Protein AF-A0A9X3TE17-F1 (afdb_monomer)

Solvent-accessible surface area (backbone atoms only — not comparable to full-atom values): 9745 Å² total; per-residue (Å²): 130,84,77,70,71,80,69,58,29,38,66,58,52,53,49,54,51,49,52,54,50,54,54,50,45,54,53,45,56,55,38,42,60,46,44,68,50,93,47,93,73,39,53,68,54,33,49,54,57,47,47,56,47,49,56,48,45,62,56,50,49,54,53,51,55,42,41,39,64,74,48,49,48,56,62,49,42,76,74,46,61,94,65,44,61,72,56,56,54,48,55,54,46,53,54,49,50,57,50,33,52,51,53,28,55,50,40,46,50,51,36,71,73,38,62,88,82,40,64,60,59,59,39,31,53,41,45,51,51,39,47,52,52,52,52,54,50,52,51,45,38,68,71,50,46,48,59,50,45,56,73,72,43,50,70,74,53,29,31,54,47,20,54,52,46,54,51,52,52,40,63,75,70,68,64,91,131

Radius of gyration: 18.73 Å; Cα contacts (8 Å, |Δi|>4): 134; chains: 1; bounding box: 47×36×57 Å

Structure (mmCIF, N/CA/C/O backbone):
data_AF-A0A9X3TE17-F1
#
_entry.id   AF-A0A9X3TE17-F1
#
loop_
_atom_site.group_PDB
_atom_site.id
_atom_site.type_symbol
_atom_site.label_atom_id
_atom_site.label_alt_id
_atom_site.label_comp_id
_atom_site.label_asym_id
_atom_site.label_entity_id
_atom_site.label_seq_id
_atom_site.pdbx_PDB_ins_code
_atom_site.Cartn_x
_atom_site.Cartn_y
_atom_site.Cartn_z
_atom_site.occupancy
_atom_site.B_iso_or_equiv
_atom_site.auth_seq_id
_atom_site.auth_comp_id
_atom_site.auth_asym_id
_atom_site.auth_atom_id
_atom_site.pdbx_PDB_model_num
ATOM 1 N N . MET A 1 1 ? 1.463 -26.428 29.322 1.00 37.41 1 MET A N 1
ATOM 2 C CA . MET A 1 1 ? 0.594 -25.279 29.010 1.00 37.41 1 MET A CA 1
ATOM 3 C C . MET A 1 1 ? 1.425 -24.393 28.114 1.00 37.41 1 MET A C 1
ATOM 5 O O . MET A 1 1 ? 2.362 -23.791 28.613 1.00 37.41 1 MET A O 1
ATOM 9 N N . GLU A 1 2 ? 1.204 -24.444 26.803 1.00 38.22 2 GLU A N 1
ATOM 10 C CA . GLU A 1 2 ? 1.784 -23.446 25.901 1.00 38.22 2 GLU A CA 1
ATOM 11 C C . GLU A 1 2 ? 1.117 -22.113 26.232 1.00 38.22 2 GLU A C 1
ATOM 13 O O . GLU A 1 2 ? -0.101 -21.975 26.099 1.00 38.22 2 GLU A O 1
ATOM 18 N N . GLU A 1 3 ? 1.895 -21.160 26.737 1.00 39.75 3 GLU A N 1
ATOM 19 C CA . GLU A 1 3 ? 1.504 -19.758 26.691 1.00 39.75 3 GLU A CA 1
ATOM 20 C C . GLU A 1 3 ? 1.302 -19.422 25.215 1.00 39.75 3 GLU A C 1
ATOM 22 O O . GLU A 1 3 ? 2.261 -19.346 24.447 1.00 39.75 3 GLU A O 1
ATOM 27 N N . LYS A 1 4 ? 0.039 -19.271 24.794 1.00 40.75 4 LYS A N 1
ATOM 28 C CA . LYS A 1 4 ? -0.258 -18.539 23.565 1.00 40.75 4 LYS A CA 1
ATOM 29 C C . LYS A 1 4 ? 0.481 -17.215 23.698 1.00 40.75 4 LYS A C 1
ATOM 31 O O . LYS A 1 4 ? 0.216 -16.488 24.657 1.00 40.75 4 LYS A O 1
ATOM 36 N N . SER A 1 5 ? 1.395 -16.941 22.766 1.00 47.28 5 SER A N 1
ATOM 37 C CA . SER A 1 5 ? 1.961 -15.604 22.591 1.00 47.28 5 SER A CA 1
ATOM 38 C C . SER A 1 5 ? 0.822 -14.599 22.764 1.00 47.28 5 SER A C 1
ATOM 40 O O . SER A 1 5 ? -0.246 -14.840 22.179 1.00 47.28 5 SER A O 1
ATOM 42 N N . PRO A 1 6 ? 0.975 -13.546 23.590 1.00 54.47 6 PRO A N 1
ATOM 43 C CA . PRO A 1 6 ? -0.041 -12.505 23.654 1.00 54.47 6 PRO A CA 1
ATOM 44 C C . PRO A 1 6 ? -0.323 -12.091 22.209 1.00 54.47 6 PRO A C 1
ATOM 46 O O . PRO A 1 6 ? 0.613 -11.905 21.430 1.00 54.47 6 PRO A O 1
ATOM 49 N N . GLY A 1 7 ? -1.595 -12.142 21.804 1.00 63.09 7 GLY A N 1
ATOM 50 C CA . GLY A 1 7 ? -1.969 -11.816 20.431 1.00 63.09 7 GLY A CA 1
ATOM 51 C C . GLY A 1 7 ? -1.437 -10.428 20.084 1.00 63.09 7 GLY A C 1
ATOM 52 O O . GLY A 1 7 ? -1.439 -9.555 20.945 1.00 63.09 7 GLY A O 1
ATOM 53 N N . VAL A 1 8 ? -0.957 -10.252 18.858 1.00 81.44 8 VAL A N 1
ATOM 54 C CA . VAL A 1 8 ? -0.619 -8.927 18.328 1.00 81.44 8 VAL A CA 1
ATOM 55 C C . VAL A 1 8 ? -1.929 -8.212 18.042 1.00 81.44 8 VAL A C 1
ATOM 57 O O . VAL A 1 8 ? -2.863 -8.823 17.506 1.00 81.44 8 VAL A O 1
ATOM 60 N N . ASP A 1 9 ? -2.040 -6.963 18.482 1.00 93.06 9 ASP A N 1
ATOM 61 C CA . ASP A 1 9 ? -3.253 -6.190 18.246 1.00 93.06 9 ASP A CA 1
ATOM 62 C C . ASP A 1 9 ? -3.316 -5.670 16.801 1.00 93.06 9 ASP A C 1
ATOM 64 O O . ASP A 1 9 ? -2.327 -5.668 16.072 1.00 93.06 9 ASP A O 1
ATOM 68 N N . ALA A 1 10 ? -4.510 -5.275 16.360 1.00 95.75 10 ALA A N 1
ATOM 69 C CA . ALA A 1 10 ? -4.742 -4.846 14.983 1.00 95.75 10 ALA A CA 1
ATOM 70 C C . ALA A 1 10 ? -3.844 -3.685 14.524 1.00 95.75 10 ALA A C 1
ATOM 72 O O . ALA A 1 10 ? -3.464 -3.638 13.359 1.00 95.75 10 ALA A O 1
ATOM 73 N N . LEU A 1 11 ? -3.527 -2.740 15.415 1.00 96.56 11 LEU A N 1
ATOM 74 C CA . LEU A 1 11 ? -2.714 -1.580 15.051 1.00 96.56 11 LEU A CA 1
ATOM 75 C C . LEU A 1 11 ? -1.244 -1.962 14.940 1.00 96.56 11 LEU A C 1
ATOM 77 O O . LEU A 1 11 ? -0.565 -1.482 14.038 1.00 96.56 11 LEU A O 1
ATOM 81 N N . GLU A 1 12 ? -0.762 -2.831 15.827 1.00 96.06 12 GLU A N 1
ATOM 82 C CA . GLU A 1 12 ? 0.593 -3.378 15.749 1.00 96.06 12 GLU A CA 1
ATOM 83 C C . GLU A 1 12 ? 0.793 -4.170 14.444 1.00 96.06 12 GLU A C 1
ATOM 85 O O . GLU A 1 12 ? 1.743 -3.890 13.719 1.00 96.06 12 GLU A O 1
ATOM 90 N N . GLU A 1 13 ? -0.148 -5.051 14.081 1.00 95.06 13 GLU A N 1
ATOM 91 C CA . GLU A 1 13 ? -0.125 -5.806 12.815 1.00 95.06 13 GLU A CA 1
ATOM 92 C C . GLU A 1 13 ? -0.038 -4.879 11.588 1.00 95.06 13 GLU A C 1
ATOM 94 O O . GLU A 1 13 ? 0.876 -5.005 10.773 1.00 95.06 13 GLU A O 1
ATOM 99 N N . LEU A 1 14 ? -0.964 -3.923 11.457 1.00 97.56 14 LEU A N 1
ATOM 100 C CA . LEU A 1 14 ? -0.992 -3.019 10.301 1.00 97.56 14 LEU A CA 1
ATOM 101 C C . LEU A 1 14 ? 0.241 -2.104 10.262 1.00 97.56 14 LEU A C 1
ATOM 103 O O . LEU A 1 14 ? 0.768 -1.814 9.190 1.00 97.56 14 LEU A O 1
ATOM 107 N N . THR A 1 15 ? 0.755 -1.697 11.426 1.00 97.69 15 THR A N 1
ATOM 108 C CA . THR A 1 15 ? 1.994 -0.911 11.509 1.00 97.69 15 THR A CA 1
ATOM 109 C C . THR A 1 15 ? 3.197 -1.719 11.017 1.00 97.69 15 THR A C 1
ATOM 111 O O . THR A 1 15 ? 4.046 -1.179 10.306 1.00 97.69 15 THR A O 1
ATOM 114 N N . GLU A 1 16 ? 3.301 -3.005 11.362 1.00 96.38 16 GLU A N 1
ATOM 115 C CA . GLU A 1 16 ? 4.368 -3.879 10.855 1.00 96.38 16 GLU A CA 1
ATOM 116 C C . GLU A 1 16 ? 4.314 -4.001 9.323 1.00 96.38 16 GLU A C 1
ATOM 118 O O . GLU A 1 16 ? 5.347 -3.875 8.653 1.00 96.38 16 GLU A O 1
ATOM 123 N N . GLU A 1 17 ? 3.115 -4.145 8.757 1.00 96.69 17 GLU A N 1
ATOM 124 C CA . GLU A 1 17 ? 2.892 -4.162 7.307 1.00 96.69 17 GLU A CA 1
ATOM 125 C C . GLU A 1 17 ? 3.284 -2.831 6.650 1.00 96.69 17 GLU A C 1
ATOM 127 O O . GLU A 1 17 ? 4.013 -2.821 5.651 1.00 96.69 17 GLU A O 1
ATOM 132 N N . HIS A 1 18 ? 2.911 -1.695 7.252 1.00 98.19 18 HIS A N 1
ATOM 133 C CA . HIS A 1 18 ? 3.345 -0.368 6.809 1.00 98.19 18 HIS A CA 1
ATOM 134 C C . HIS A 1 18 ? 4.867 -0.250 6.765 1.00 98.19 18 HIS A C 1
ATOM 136 O O . HIS A 1 18 ? 5.423 0.228 5.772 1.00 98.19 18 HIS A O 1
ATOM 142 N N . GLN A 1 19 ? 5.573 -0.714 7.800 1.00 97.88 19 GLN A N 1
ATOM 143 C CA . GLN A 1 19 ? 7.036 -0.671 7.814 1.00 97.88 19 GLN A CA 1
ATOM 144 C C . GLN A 1 19 ? 7.648 -1.545 6.710 1.00 97.88 19 GLN A C 1
ATOM 146 O O . GLN A 1 19 ? 8.624 -1.135 6.068 1.00 97.88 19 GLN A O 1
ATOM 151 N N . ALA A 1 20 ? 7.067 -2.717 6.440 1.00 96.56 20 ALA A N 1
ATOM 152 C CA . ALA A 1 20 ? 7.500 -3.577 5.343 1.00 96.56 20 ALA A CA 1
ATOM 153 C C . ALA A 1 20 ? 7.318 -2.886 3.979 1.00 96.56 20 ALA A C 1
ATOM 155 O O . ALA A 1 20 ? 8.266 -2.834 3.186 1.00 96.56 20 ALA A O 1
ATOM 156 N N . VAL A 1 21 ? 6.153 -2.276 3.735 1.00 97.31 21 VAL A N 1
ATOM 157 C CA . VAL A 1 21 ? 5.872 -1.508 2.512 1.00 97.31 21 VAL A CA 1
ATOM 158 C C . VAL A 1 21 ? 6.829 -0.322 2.381 1.00 97.31 21 VAL A C 1
ATOM 160 O O . VAL A 1 21 ? 7.509 -0.197 1.363 1.00 97.31 21 VAL A O 1
ATOM 163 N N . LEU A 1 22 ? 6.969 0.517 3.411 1.00 97.94 22 LEU A N 1
ATOM 164 C CA . LEU A 1 22 ? 7.852 1.692 3.396 1.00 97.94 22 LEU A CA 1
ATOM 165 C C . LEU A 1 22 ? 9.312 1.327 3.092 1.00 97.94 22 LEU A C 1
ATOM 167 O O . LEU A 1 22 ? 9.990 2.053 2.355 1.00 97.94 22 LEU A O 1
ATOM 171 N N . SER A 1 23 ? 9.789 0.196 3.617 1.00 96.75 23 SER A N 1
ATOM 172 C CA . SER A 1 23 ? 11.119 -0.338 3.314 1.00 96.75 23 SER A CA 1
ATOM 173 C C . SER A 1 23 ? 11.275 -0.656 1.822 1.00 96.75 23 SER A C 1
ATOM 175 O O . SER A 1 23 ? 12.242 -0.219 1.191 1.00 96.75 23 SER A O 1
ATOM 177 N N . ARG A 1 24 ? 10.286 -1.325 1.214 1.00 96.19 24 ARG A N 1
ATOM 178 C CA . ARG A 1 24 ? 10.278 -1.623 -0.229 1.00 96.19 24 ARG A CA 1
ATOM 179 C C . ARG A 1 24 ? 10.175 -0.371 -1.090 1.00 96.19 24 ARG A C 1
ATOM 181 O O . ARG A 1 24 ? 10.852 -0.294 -2.112 1.00 96.19 24 ARG A O 1
ATOM 188 N N . LEU A 1 25 ? 9.411 0.634 -0.661 1.00 97.12 25 LEU A N 1
ATOM 189 C CA . LEU A 1 25 ? 9.318 1.913 -1.372 1.00 97.12 25 LEU A CA 1
ATOM 190 C C . LEU A 1 25 ? 10.645 2.672 -1.389 1.00 97.12 25 LEU A C 1
ATOM 192 O O . LEU A 1 25 ? 10.947 3.345 -2.373 1.00 97.12 25 LEU A O 1
ATOM 196 N N . ASN A 1 26 ? 11.465 2.553 -0.339 1.00 94.88 26 ASN A N 1
ATOM 197 C CA . ASN A 1 26 ? 12.815 3.115 -0.359 1.00 94.88 26 ASN A CA 1
ATOM 198 C C . ASN A 1 26 ? 13.657 2.456 -1.456 1.00 94.88 26 ASN A C 1
ATOM 200 O O . ASN A 1 26 ? 14.263 3.164 -2.258 1.00 94.88 26 ASN A O 1
ATOM 204 N N . THR A 1 27 ? 13.672 1.120 -1.522 1.00 93.31 27 THR A N 1
ATOM 205 C CA . THR A 1 27 ? 14.378 0.382 -2.582 1.00 93.31 27 THR A CA 1
ATOM 206 C C . THR A 1 27 ? 13.870 0.789 -3.962 1.00 93.31 27 THR A C 1
ATOM 208 O O . THR A 1 27 ? 14.666 1.172 -4.815 1.00 93.31 27 THR A O 1
ATOM 211 N N . LEU A 1 28 ? 12.550 0.793 -4.149 1.00 96.69 28 LEU A N 1
ATOM 212 C CA . LEU A 1 28 ? 11.913 1.125 -5.416 1.00 96.69 28 LEU A CA 1
ATOM 213 C C . LEU A 1 28 ? 12.313 2.511 -5.919 1.00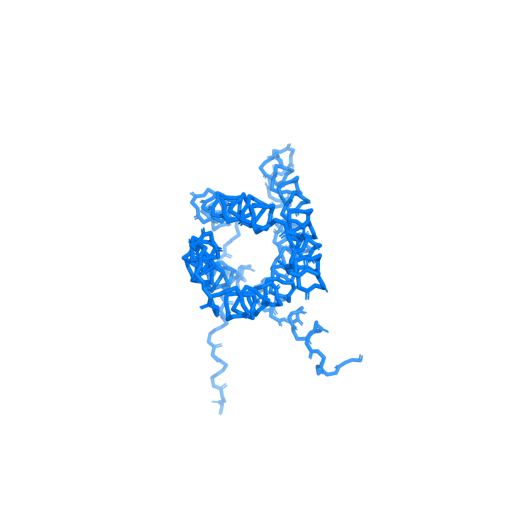 96.69 28 LEU A C 1
ATOM 215 O O . LEU A 1 28 ? 12.735 2.647 -7.062 1.00 96.69 28 LEU A O 1
ATOM 219 N N . GLN A 1 29 ? 12.244 3.533 -5.068 1.00 95.56 29 GLN A N 1
ATOM 220 C CA . GLN A 1 29 ? 12.554 4.905 -5.466 1.00 95.56 29 GLN A CA 1
ATOM 221 C C . GLN A 1 29 ? 14.010 5.052 -5.942 1.00 95.56 29 GLN A C 1
ATOM 223 O O . GLN A 1 29 ? 14.275 5.737 -6.932 1.00 95.56 29 GLN A O 1
ATOM 228 N N . TRP A 1 30 ? 14.957 4.362 -5.297 1.00 93.50 30 TRP A N 1
ATOM 229 C CA . TRP A 1 30 ? 16.351 4.322 -5.753 1.00 93.50 30 TRP A CA 1
ATOM 230 C C . TRP A 1 30 ? 16.517 3.573 -7.075 1.00 93.50 30 TRP A C 1
ATOM 232 O O . TRP A 1 30 ? 17.273 4.023 -7.941 1.00 93.50 30 TRP A O 1
ATOM 242 N N . THR A 1 31 ? 15.817 2.455 -7.252 1.00 94.31 31 THR A N 1
ATOM 243 C CA . THR A 1 31 ? 15.877 1.661 -8.483 1.00 94.31 31 THR A CA 1
ATOM 244 C C . THR A 1 31 ? 15.240 2.395 -9.665 1.00 94.31 31 THR A C 1
ATOM 246 O O . THR A 1 31 ? 15.816 2.392 -10.750 1.00 94.31 31 THR A O 1
ATOM 249 N N . LEU A 1 32 ? 14.142 3.128 -9.460 1.00 94.62 32 LEU A N 1
ATOM 250 C CA . LEU A 1 32 ? 13.539 3.996 -10.479 1.00 94.62 32 LEU A CA 1
ATOM 251 C C . LEU A 1 32 ? 14.511 5.103 -10.922 1.00 94.62 32 LEU A C 1
ATOM 253 O O . LEU A 1 32 ? 14.688 5.341 -12.113 1.00 94.62 32 LEU A O 1
ATOM 257 N N . LEU A 1 33 ? 15.228 5.733 -9.987 1.00 92.50 33 LEU A N 1
ATOM 258 C CA . LEU A 1 33 ? 16.265 6.717 -10.329 1.00 92.50 33 LEU A CA 1
ATOM 259 C C . LEU A 1 33 ? 17.458 6.094 -11.072 1.00 92.50 33 LEU A C 1
ATOM 261 O O . LEU A 1 33 ? 18.086 6.763 -11.895 1.00 92.50 33 LEU A O 1
ATOM 265 N N . ARG A 1 34 ? 17.807 4.834 -10.776 1.00 90.81 34 ARG A N 1
ATOM 266 C CA . ARG A 1 34 ? 18.827 4.084 -11.530 1.00 90.81 34 ARG A CA 1
ATOM 267 C C . ARG A 1 34 ? 18.352 3.778 -12.943 1.00 90.81 34 ARG A C 1
ATOM 269 O O . ARG A 1 34 ? 19.143 3.946 -13.860 1.00 90.81 34 ARG A O 1
ATOM 276 N N . LEU A 1 35 ? 17.090 3.390 -13.112 1.00 88.62 35 LEU A N 1
ATOM 277 C CA . LEU A 1 35 ? 16.494 3.071 -14.408 1.00 88.62 35 LEU A CA 1
ATOM 278 C C . LEU A 1 35 ? 16.620 4.236 -15.410 1.00 88.62 35 LEU A C 1
ATOM 280 O O . LEU A 1 35 ? 16.834 4.000 -16.593 1.00 88.62 35 LEU A O 1
ATOM 284 N N . LEU A 1 36 ? 16.573 5.485 -14.932 1.00 86.69 36 LEU A N 1
ATOM 285 C CA . LEU A 1 36 ? 16.764 6.683 -15.761 1.00 86.69 36 LEU A CA 1
ATOM 286 C C . LEU A 1 36 ? 18.223 6.971 -16.161 1.00 86.69 36 LEU A C 1
ATOM 288 O O . LEU A 1 36 ? 18.475 7.840 -16.997 1.00 86.69 36 LEU A O 1
ATOM 292 N N . LYS A 1 37 ? 19.208 6.302 -15.555 1.00 78.81 37 LYS A N 1
ATOM 293 C CA . LYS A 1 37 ? 20.617 6.473 -15.920 1.00 78.81 37 LYS A CA 1
ATOM 294 C C . LYS A 1 37 ? 20.891 5.595 -17.133 1.00 78.81 37 LYS A C 1
ATOM 296 O O . LYS A 1 37 ? 21.153 4.410 -16.971 1.00 78.81 37 LYS A O 1
ATOM 301 N N . ASP A 1 38 ? 20.824 6.200 -18.317 1.00 66.38 38 ASP A N 1
ATOM 302 C CA . ASP A 1 38 ? 21.093 5.617 -19.641 1.00 66.38 38 ASP A CA 1
ATOM 303 C C . ASP A 1 38 ? 22.491 4.960 -19.725 1.00 66.38 38 ASP A C 1
ATOM 305 O O . ASP A 1 38 ? 23.470 5.539 -20.197 1.00 66.38 38 ASP A O 1
ATOM 309 N N . GLN A 1 39 ? 22.617 3.765 -19.143 1.00 66.62 39 GLN A N 1
ATOM 310 C CA . GLN A 1 39 ? 23.849 2.991 -19.032 1.00 66.62 39 GLN A CA 1
ATOM 311 C C . GLN A 1 39 ? 23.587 1.528 -19.426 1.00 66.62 39 GLN A C 1
ATOM 313 O O . GLN A 1 39 ? 22.650 0.907 -18.909 1.00 66.62 39 GLN A O 1
ATOM 318 N N . PRO A 1 40 ? 24.434 0.931 -20.286 1.00 63.97 40 PRO A N 1
ATOM 319 C CA . PRO A 1 40 ? 24.290 -0.463 -20.695 1.00 63.97 40 PRO A CA 1
ATOM 320 C C . PRO A 1 40 ? 24.279 -1.419 -19.494 1.00 63.97 40 PRO A C 1
ATOM 322 O O . PRO A 1 40 ? 25.160 -1.359 -18.639 1.00 63.97 40 PRO A O 1
ATOM 325 N N . GLY A 1 41 ? 23.293 -2.318 -19.437 1.00 66.81 41 GLY A N 1
ATOM 326 C CA . GLY A 1 41 ? 23.161 -3.327 -18.376 1.00 66.81 41 GLY A CA 1
ATOM 327 C C . GLY A 1 41 ? 22.403 -2.876 -17.121 1.00 66.81 41 GLY A C 1
ATOM 328 O O . GLY A 1 41 ? 22.002 -3.735 -16.340 1.00 66.81 41 GLY A O 1
ATOM 329 N N . VAL A 1 42 ? 22.123 -1.576 -16.954 1.00 75.50 42 VAL A N 1
ATOM 330 C CA . VAL A 1 42 ? 21.332 -1.062 -15.818 1.00 75.50 42 VAL A CA 1
ATOM 331 C C . VAL A 1 42 ? 19.851 -1.416 -15.952 1.00 75.50 42 VAL A C 1
ATOM 333 O O . VAL A 1 42 ? 19.219 -1.790 -14.967 1.00 75.50 42 VAL A O 1
ATOM 336 N N . VAL A 1 43 ? 19.304 -1.350 -17.169 1.00 77.19 43 VAL A N 1
ATOM 337 C CA . VAL A 1 43 ? 17.872 -1.572 -17.420 1.00 77.19 43 VAL A CA 1
ATOM 338 C C . VAL A 1 43 ? 17.420 -2.995 -17.044 1.00 77.19 43 VAL A C 1
ATOM 340 O O . VAL A 1 43 ? 16.469 -3.104 -16.274 1.00 77.19 43 VAL A O 1
ATOM 343 N N . PRO A 1 44 ? 18.081 -4.094 -17.470 1.00 83.38 44 PRO A N 1
ATOM 344 C CA . PRO A 1 44 ? 17.628 -5.443 -17.115 1.00 83.38 44 PRO A CA 1
ATOM 345 C C . PRO A 1 44 ? 17.670 -5.745 -15.610 1.00 83.38 44 PRO A C 1
ATOM 347 O O . PRO A 1 44 ? 16.768 -6.399 -15.089 1.00 83.38 44 PRO A O 1
ATOM 350 N N . GLU A 1 45 ? 18.698 -5.270 -14.901 1.00 87.31 45 GLU A N 1
ATOM 351 C CA . GLU A 1 45 ? 18.819 -5.456 -13.449 1.00 87.31 45 GLU A CA 1
ATOM 352 C C . GLU A 1 45 ? 17.756 -4.642 -12.699 1.00 87.31 45 GLU A C 1
ATOM 354 O O . GLU A 1 45 ? 17.024 -5.195 -11.877 1.00 87.31 45 GLU A O 1
ATOM 359 N N . ALA A 1 46 ? 17.607 -3.357 -13.043 1.00 90.19 46 ALA A N 1
ATOM 360 C CA . ALA A 1 46 ? 16.599 -2.484 -12.449 1.00 90.19 46 ALA A CA 1
ATOM 361 C C . ALA A 1 46 ? 15.176 -3.011 -12.686 1.00 90.19 46 ALA A C 1
ATOM 363 O O . ALA A 1 46 ? 14.360 -3.001 -11.769 1.00 90.19 46 ALA A O 1
ATOM 364 N N . LEU A 1 47 ? 14.886 -3.533 -13.881 1.00 89.69 47 LEU A N 1
ATOM 365 C CA . LEU A 1 47 ? 13.599 -4.154 -14.191 1.00 89.69 47 LEU A CA 1
ATOM 366 C C . LEU A 1 47 ? 13.290 -5.345 -13.279 1.00 89.69 47 LEU A C 1
ATOM 368 O O . LEU A 1 47 ? 12.163 -5.465 -12.808 1.00 89.69 47 LEU A O 1
ATOM 372 N N . ASN A 1 48 ? 14.263 -6.218 -13.013 1.00 91.44 48 ASN A N 1
ATOM 373 C CA . ASN A 1 48 ? 14.056 -7.369 -12.131 1.00 91.44 48 ASN A CA 1
ATOM 374 C C . ASN A 1 48 ? 13.825 -6.944 -10.676 1.00 91.44 48 ASN A C 1
ATOM 376 O O . ASN A 1 48 ? 12.936 -7.477 -10.015 1.00 91.44 48 ASN A O 1
ATOM 380 N N . GLU A 1 49 ? 14.586 -5.964 -10.187 1.00 94.50 49 GLU A N 1
ATOM 381 C CA . GLU A 1 49 ? 14.380 -5.392 -8.852 1.00 94.50 49 GLU A CA 1
ATOM 382 C C . GLU A 1 49 ? 12.990 -4.747 -8.716 1.00 94.50 49 GLU A C 1
ATOM 384 O O . GLU A 1 49 ? 12.301 -4.972 -7.721 1.00 94.50 49 GLU A O 1
ATOM 389 N N . ILE A 1 50 ? 12.554 -3.980 -9.724 1.00 95.94 50 ILE A N 1
ATOM 390 C CA . ILE A 1 50 ? 11.230 -3.346 -9.732 1.00 95.94 50 ILE A CA 1
ATOM 391 C C . ILE A 1 50 ? 10.125 -4.407 -9.761 1.00 95.94 50 ILE A C 1
ATOM 393 O O . ILE A 1 50 ? 9.176 -4.300 -8.986 1.00 95.94 50 ILE A O 1
ATOM 397 N N . LYS A 1 51 ? 10.256 -5.452 -10.591 1.00 95.31 51 LYS A N 1
ATOM 398 C CA . LYS A 1 51 ? 9.294 -6.568 -10.646 1.00 95.31 51 LYS A CA 1
ATOM 399 C C . LYS A 1 51 ? 9.117 -7.230 -9.285 1.00 95.31 51 LYS A C 1
ATOM 401 O O . LYS A 1 51 ? 7.986 -7.404 -8.855 1.00 95.31 51 LYS A O 1
ATOM 406 N N . ALA A 1 52 ? 10.210 -7.496 -8.570 1.00 95.81 52 ALA A N 1
ATOM 407 C CA . ALA A 1 52 ? 10.139 -8.085 -7.234 1.00 95.81 52 ALA A CA 1
ATOM 408 C C . ALA A 1 52 ? 9.393 -7.188 -6.227 1.00 95.81 52 ALA A C 1
ATOM 410 O O . ALA A 1 52 ? 8.693 -7.687 -5.347 1.00 95.81 52 ALA A O 1
ATOM 411 N N . VAL A 1 53 ? 9.518 -5.859 -6.344 1.00 96.12 53 VAL A N 1
ATOM 412 C CA . VAL A 1 53 ? 8.732 -4.929 -5.518 1.00 96.12 53 VAL A CA 1
ATOM 413 C C . VAL A 1 53 ? 7.260 -4.925 -5.928 1.00 96.12 53 VAL A C 1
ATOM 415 O O . VAL A 1 53 ? 6.403 -4.913 -5.051 1.00 96.12 53 VAL A O 1
ATOM 418 N N . VAL A 1 54 ? 6.951 -4.945 -7.227 1.00 95.75 54 VAL A N 1
ATOM 419 C CA . VAL A 1 54 ? 5.562 -4.999 -7.711 1.00 95.75 54 VAL A CA 1
ATOM 420 C C . VAL A 1 54 ? 4.877 -6.287 -7.264 1.00 95.75 54 VAL A C 1
ATOM 422 O O . VAL A 1 54 ? 3.787 -6.204 -6.717 1.00 95.75 54 VAL A O 1
ATOM 425 N N . GLU A 1 55 ? 5.531 -7.442 -7.391 1.00 95.00 55 GLU A N 1
ATOM 426 C CA . GLU A 1 55 ? 5.016 -8.734 -6.910 1.00 95.00 55 GLU A CA 1
ATOM 427 C C . GLU A 1 55 ? 4.730 -8.703 -5.402 1.00 95.00 55 GLU A C 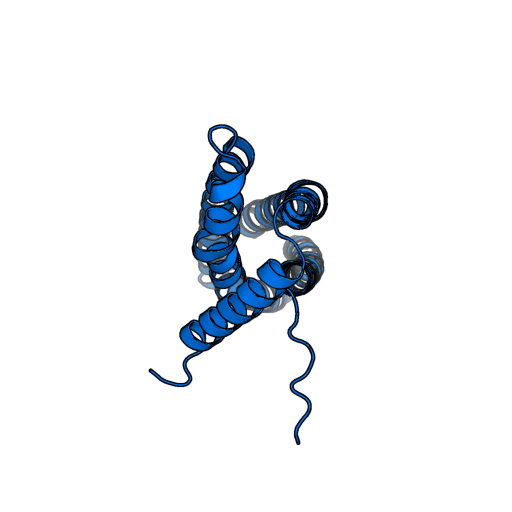1
ATOM 429 O O . GLU A 1 55 ? 3.669 -9.137 -4.957 1.00 95.00 55 GLU A O 1
ATOM 434 N N . PHE A 1 56 ? 5.644 -8.126 -4.613 1.00 95.44 56 PHE A N 1
ATOM 435 C CA . PHE A 1 56 ? 5.423 -7.910 -3.184 1.00 95.44 56 PHE A CA 1
ATOM 436 C C . PHE A 1 56 ? 4.207 -7.011 -2.923 1.00 95.44 56 PHE A C 1
ATOM 438 O O . PHE A 1 56 ? 3.367 -7.344 -2.095 1.00 95.44 56 PHE A O 1
ATOM 445 N N . LEU A 1 57 ? 4.086 -5.876 -3.620 1.00 94.88 57 LEU A N 1
ATOM 446 C CA . LEU A 1 57 ? 2.959 -4.961 -3.430 1.00 94.88 57 LEU A CA 1
ATOM 447 C C . LEU A 1 57 ? 1.634 -5.594 -3.875 1.00 94.88 57 LEU A C 1
ATOM 449 O O . LEU A 1 57 ? 0.626 -5.391 -3.213 1.00 94.88 57 LEU A O 1
ATOM 453 N N . GLU A 1 58 ? 1.612 -6.366 -4.960 1.00 91.94 58 GLU A N 1
ATOM 454 C CA . GLU A 1 58 ? 0.409 -7.065 -5.427 1.00 91.94 58 GLU A CA 1
ATOM 455 C C . GLU A 1 58 ? -0.090 -8.096 -4.404 1.00 91.94 58 GLU A C 1
ATOM 457 O O . GLU A 1 58 ? -1.303 -8.218 -4.222 1.00 91.94 58 GLU A O 1
ATOM 462 N N . ALA A 1 59 ? 0.822 -8.779 -3.706 1.00 89.19 59 ALA A N 1
ATOM 463 C CA . ALA A 1 59 ? 0.483 -9.714 -2.637 1.00 89.19 59 ALA A CA 1
ATOM 464 C C . ALA A 1 59 ? 0.053 -8.995 -1.345 1.00 89.19 59 ALA A C 1
ATOM 466 O O . ALA A 1 59 ? -1.060 -9.189 -0.857 1.00 89.19 59 ALA A O 1
ATOM 467 N N . GLU A 1 60 ? 0.914 -8.128 -0.813 1.00 90.75 60 GLU A N 1
ATOM 468 C CA . GLU A 1 60 ? 0.760 -7.586 0.541 1.00 90.75 60 GLU A CA 1
ATOM 469 C C . GLU A 1 60 ? -0.237 -6.427 0.602 1.00 90.75 60 GLU A C 1
ATOM 471 O O . GLU A 1 60 ? -1.100 -6.394 1.478 1.00 90.75 60 GLU A O 1
ATOM 476 N N . LEU A 1 61 ? -0.180 -5.484 -0.350 1.00 90.12 61 LEU A N 1
ATOM 477 C CA . LEU A 1 61 ? -1.050 -4.303 -0.317 1.00 90.12 61 LEU A CA 1
ATOM 478 C C . LEU A 1 61 ? -2.517 -4.708 -0.447 1.00 90.12 61 LEU A C 1
ATOM 480 O O . LEU A 1 61 ? -3.383 -4.127 0.194 1.00 90.12 61 LEU A O 1
ATOM 484 N N . TRP A 1 62 ? -2.825 -5.706 -1.276 1.00 89.31 62 TRP A N 1
ATOM 485 C CA . TRP A 1 62 ? -4.210 -6.131 -1.451 1.00 89.31 62 TRP A CA 1
ATOM 486 C C . TRP A 1 62 ? -4.801 -6.710 -0.164 1.00 89.31 62 TRP A C 1
ATOM 488 O O . TRP A 1 62 ? -5.933 -6.379 0.191 1.00 89.31 62 TRP A O 1
ATOM 498 N N . ILE A 1 63 ? -4.036 -7.555 0.529 1.00 93.50 63 ILE A N 1
ATOM 499 C CA . ILE A 1 63 ? -4.449 -8.152 1.800 1.00 93.50 63 ILE A CA 1
ATOM 500 C C . ILE A 1 63 ? -4.575 -7.065 2.869 1.00 93.50 63 ILE A C 1
ATOM 502 O O . ILE A 1 63 ? -5.592 -7.022 3.556 1.00 93.50 63 ILE A O 1
ATOM 506 N N . HIS A 1 64 ? -3.605 -6.154 2.952 1.00 96.31 64 HIS A N 1
ATOM 507 C CA . HIS A 1 64 ? -3.619 -5.023 3.875 1.00 96.31 64 HIS A CA 1
ATOM 508 C C . HIS A 1 64 ? -4.891 -4.172 3.728 1.00 96.31 64 HIS A C 1
ATOM 510 O O . HIS A 1 64 ? -5.690 -4.074 4.659 1.00 96.31 64 HIS A O 1
ATOM 516 N N . LEU A 1 65 ? -5.169 -3.675 2.516 1.00 96.06 65 LEU A N 1
ATOM 517 C CA . LEU A 1 65 ? -6.356 -2.849 2.266 1.00 96.06 65 LEU A CA 1
ATOM 518 C C . LEU A 1 65 ? -7.656 -3.619 2.553 1.00 96.06 65 LEU A C 1
ATOM 520 O O . LEU A 1 65 ? -8.645 -3.025 2.971 1.00 96.06 65 LEU A O 1
ATOM 524 N N . ARG A 1 66 ? -7.686 -4.944 2.346 1.00 95.56 66 ARG A N 1
ATOM 525 C CA . ARG A 1 66 ? -8.847 -5.778 2.706 1.00 95.56 66 ARG A CA 1
ATOM 526 C C . ARG A 1 66 ? -9.021 -5.926 4.213 1.00 95.56 66 ARG A C 1
ATOM 528 O O . ARG A 1 66 ? -10.155 -5.847 4.679 1.00 95.56 66 ARG A O 1
ATOM 535 N N . LYS A 1 67 ? -7.941 -6.112 4.978 1.00 97.19 67 LYS A N 1
ATOM 536 C CA . LYS A 1 67 ? -7.991 -6.141 6.452 1.00 97.19 67 LYS A CA 1
ATOM 537 C C . LYS A 1 67 ? -8.631 -4.860 6.983 1.00 97.19 67 LYS A C 1
ATOM 539 O O . LYS A 1 67 ? -9.475 -4.899 7.879 1.00 97.19 67 LYS A O 1
ATOM 544 N N . GLU A 1 68 ? -8.283 -3.726 6.398 1.00 97.31 68 GLU A N 1
ATOM 545 C CA . GLU A 1 68 ? -8.864 -2.445 6.773 1.00 97.31 68 GLU A CA 1
ATOM 546 C C . GLU A 1 68 ? -10.327 -2.318 6.340 1.00 97.31 68 GLU A C 1
ATOM 548 O O . GLU A 1 68 ? -11.195 -2.053 7.170 1.00 97.31 68 GLU A O 1
ATOM 553 N N . GLU A 1 69 ? -10.625 -2.575 5.066 1.00 96.62 69 GLU A N 1
ATOM 554 C CA . GLU A 1 69 ? -11.958 -2.409 4.477 1.00 96.62 69 GLU A CA 1
ATOM 555 C C . GLU A 1 69 ? -13.012 -3.363 5.045 1.00 96.62 69 GLU A C 1
ATOM 557 O O . GLU A 1 69 ? -14.163 -2.967 5.243 1.00 96.62 69 GLU A O 1
ATOM 562 N N . GLU A 1 70 ? -12.641 -4.619 5.283 1.00 96.06 70 GLU A N 1
ATOM 563 C CA . GLU A 1 70 ? -13.568 -5.680 5.681 1.00 96.06 70 GLU A CA 1
ATOM 564 C C . GLU A 1 70 ? -13.638 -5.849 7.204 1.00 96.06 70 GLU A C 1
ATOM 566 O O . GLU A 1 70 ? -14.654 -6.332 7.705 1.00 96.06 70 GLU A O 1
ATOM 571 N N . ILE A 1 71 ? -12.607 -5.423 7.950 1.00 96.19 71 ILE A N 1
ATOM 572 C CA . ILE A 1 71 ? -12.527 -5.651 9.401 1.00 96.19 71 ILE A CA 1
ATOM 573 C C . ILE A 1 71 ? -12.402 -4.340 10.184 1.00 96.19 71 ILE A C 1
ATOM 575 O O . ILE A 1 71 ? -13.268 -4.035 11.015 1.00 96.19 71 ILE A O 1
ATOM 579 N N . LEU A 1 72 ? -11.347 -3.549 9.951 1.00 96.00 72 LEU A N 1
ATOM 580 C CA . LEU A 1 72 ? -11.063 -2.382 10.794 1.00 96.00 72 LEU A CA 1
ATOM 581 C C . LEU A 1 72 ? -12.104 -1.270 10.630 1.00 96.00 72 LEU A C 1
ATOM 583 O O . LEU A 1 72 ? -12.655 -0.780 11.619 1.00 96.00 72 LEU A O 1
ATOM 587 N N . PHE A 1 73 ? -12.387 -0.872 9.390 1.00 95.19 73 PHE A N 1
ATOM 588 C CA . PHE A 1 73 ? -13.287 0.233 9.076 1.00 95.19 73 PHE A CA 1
ATOM 589 C C . PHE A 1 73 ? -14.730 -0.060 9.505 1.00 95.19 73 PHE A C 1
ATOM 591 O O . PHE A 1 73 ? -15.338 0.825 10.118 1.00 95.19 73 PHE A O 1
ATOM 598 N N . PRO A 1 74 ? -15.296 -1.268 9.300 1.00 92.81 74 PRO A N 1
ATOM 599 C CA . PRO A 1 74 ? -16.605 -1.611 9.851 1.00 92.81 74 PRO A CA 1
ATOM 600 C C . PRO A 1 74 ? -16.627 -1.576 11.380 1.00 92.81 74 PRO A C 1
ATOM 602 O O . PRO A 1 74 ? -17.577 -1.054 11.970 1.00 92.81 74 PRO A O 1
ATOM 605 N N . ALA A 1 75 ? -15.569 -2.076 12.033 1.00 92.69 75 ALA A N 1
ATOM 606 C CA . ALA A 1 75 ? -15.468 -2.033 13.486 1.00 92.69 75 ALA A CA 1
ATOM 607 C C . ALA A 1 75 ? -15.418 -0.593 14.015 1.00 92.69 75 ALA A C 1
ATOM 609 O O . ALA A 1 75 ? -16.086 -0.302 15.003 1.00 92.69 75 ALA A O 1
ATOM 610 N N . LEU A 1 76 ? -14.683 0.307 13.356 1.00 91.88 76 LEU A N 1
ATOM 611 C CA . LEU A 1 76 ? -14.593 1.720 13.730 1.00 91.88 76 LEU A CA 1
ATOM 612 C C . LEU A 1 76 ? -15.898 2.484 13.440 1.00 91.88 76 LEU A C 1
ATOM 614 O O . LEU A 1 76 ? -16.355 3.268 14.271 1.00 91.88 76 LEU A O 1
ATOM 618 N N . SER A 1 77 ? -16.535 2.223 12.296 1.00 88.56 77 SER A N 1
ATOM 619 C CA . SER A 1 77 ? -17.769 2.899 11.857 1.00 88.56 77 SER A CA 1
ATOM 620 C C . SER A 1 77 ? -18.925 2.728 12.843 1.00 88.56 77 SER A C 1
ATOM 622 O O . SER A 1 77 ? -19.733 3.640 13.016 1.00 88.56 77 SER A O 1
ATOM 624 N N . ALA A 1 78 ? -18.975 1.591 13.544 1.00 84.31 78 ALA A N 1
ATOM 625 C CA . ALA A 1 78 ? -19.954 1.344 14.601 1.00 84.31 78 ALA A CA 1
ATOM 626 C C . ALA A 1 78 ? -19.886 2.370 15.753 1.00 84.31 78 ALA A C 1
ATOM 628 O O . ALA A 1 78 ? -20.877 2.550 16.462 1.00 84.31 78 ALA A O 1
ATOM 629 N N . TYR A 1 79 ? -18.748 3.053 15.927 1.00 83.12 79 TYR A N 1
ATOM 630 C CA . TYR A 1 79 ? -18.533 4.074 16.957 1.00 83.12 79 TYR A CA 1
ATOM 631 C C . TYR A 1 79 ? -18.631 5.507 16.421 1.00 83.12 79 TYR A C 1
ATOM 633 O O . TYR A 1 79 ? -19.034 6.395 17.169 1.00 83.12 79 TYR A O 1
ATOM 641 N N . LEU A 1 80 ? -18.301 5.738 15.145 1.00 79.88 80 LEU A N 1
ATOM 642 C CA . LEU A 1 80 ? -18.294 7.078 14.537 1.00 79.88 80 LEU A CA 1
ATOM 643 C C . LEU A 1 80 ? -19.690 7.591 14.134 1.00 79.88 80 LEU A C 1
ATOM 645 O O . LEU A 1 80 ? -19.871 8.787 13.904 1.00 79.88 80 LEU A O 1
ATOM 649 N N . GLY A 1 81 ? -20.703 6.725 14.045 1.00 73.25 81 GLY A N 1
ATOM 650 C CA . GLY A 1 81 ? -22.056 7.147 13.669 1.00 73.25 81 GLY A CA 1
ATOM 651 C C . GLY A 1 81 ? -22.092 7.805 12.281 1.00 73.25 81 GLY A C 1
ATOM 652 O O . GLY A 1 81 ? -21.606 7.228 11.314 1.00 73.25 81 GLY A O 1
ATOM 653 N N . GLN A 1 82 ? -22.675 9.005 12.158 1.00 62.00 82 GLN A N 1
ATOM 654 C CA . GLN A 1 82 ? -22.729 9.737 10.877 1.00 62.00 82 GLN A CA 1
ATOM 655 C C . GLN A 1 82 ? -21.428 10.478 10.512 1.00 62.00 82 GLN A C 1
ATOM 657 O O . GLN A 1 82 ? -21.355 11.061 9.434 1.00 62.00 82 GLN A O 1
ATOM 662 N N . GLU A 1 83 ? -20.393 10.449 11.358 1.00 62.12 83 GLU A N 1
ATOM 663 C CA . GLU A 1 83 ? -19.116 11.150 11.132 1.00 62.12 83 GLU A CA 1
ATOM 664 C C . GLU A 1 83 ? -18.065 10.292 10.393 1.00 62.1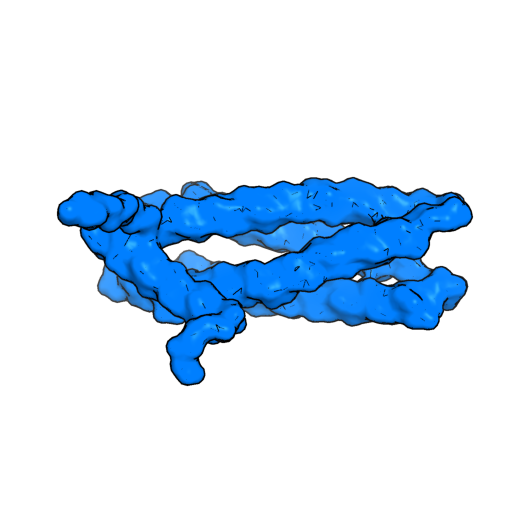2 83 GLU A C 1
ATOM 666 O O . GLU A 1 83 ? -16.873 10.585 10.438 1.00 62.12 83 GLU A O 1
ATOM 671 N N . GLY A 1 84 ? -18.485 9.251 9.662 1.00 63.84 84 GLY A N 1
ATOM 672 C CA . GLY A 1 84 ? -17.619 8.304 8.932 1.00 63.84 84 GLY A CA 1
ATOM 673 C C . GLY A 1 84 ? -16.800 8.877 7.760 1.00 63.84 84 GLY A C 1
ATOM 674 O O . GLY A 1 84 ? -16.205 8.119 6.997 1.00 63.84 84 GLY A O 1
ATOM 675 N N . TRP A 1 85 ? -16.730 10.200 7.613 1.00 68.94 85 TRP A N 1
ATOM 676 C CA . TRP A 1 85 ? -16.035 10.878 6.517 1.00 68.94 85 TRP A CA 1
ATOM 677 C C . TRP A 1 85 ? -14.538 10.526 6.384 1.00 68.94 85 TRP A C 1
ATOM 679 O O . TRP A 1 85 ? -14.075 10.367 5.253 1.00 68.94 85 TRP A O 1
ATOM 689 N N . PRO A 1 86 ? -13.763 10.330 7.477 1.00 81.69 86 PRO A N 1
ATOM 690 C CA . PRO A 1 86 ? -12.370 9.895 7.359 1.00 81.69 86 PRO A CA 1
ATOM 691 C C . PRO A 1 86 ? -12.220 8.543 6.648 1.00 81.69 86 PRO A C 1
ATOM 693 O O . PRO A 1 86 ? -11.267 8.358 5.897 1.00 81.69 86 PRO A O 1
ATOM 696 N N . ILE A 1 87 ? -13.179 7.628 6.831 1.00 90.00 87 ILE A N 1
ATOM 697 C CA . ILE A 1 87 ? -13.165 6.299 6.206 1.00 90.00 87 ILE A CA 1
ATOM 698 C C . ILE A 1 87 ? -13.460 6.409 4.707 1.00 90.00 87 ILE A C 1
ATOM 700 O O . ILE A 1 87 ? -12.792 5.774 3.899 1.00 90.00 87 ILE A O 1
ATOM 704 N N . GLU A 1 88 ? -14.416 7.251 4.305 1.00 90.81 88 GLU A N 1
ATOM 705 C CA . GLU A 1 88 ? -14.747 7.453 2.886 1.00 90.81 88 GLU A CA 1
ATOM 706 C C . GLU A 1 88 ? -13.552 7.981 2.079 1.00 90.81 88 GLU A C 1
ATOM 708 O O . GLU A 1 88 ? -13.318 7.543 0.951 1.00 90.81 88 GLU A O 1
ATOM 713 N N . VAL A 1 89 ? -12.770 8.893 2.666 1.00 92.62 89 VAL A N 1
ATOM 714 C CA . VAL A 1 89 ? -11.543 9.409 2.044 1.00 92.62 89 VAL A CA 1
ATOM 715 C C . VAL A 1 89 ? -10.512 8.295 1.865 1.00 92.62 89 VAL A C 1
ATOM 717 O O . VAL A 1 89 ? -9.956 8.171 0.774 1.00 92.62 89 VAL A O 1
ATOM 720 N N . LEU A 1 90 ? -10.288 7.464 2.887 1.00 95.69 90 LEU A N 1
ATOM 721 C CA . LEU A 1 90 ? -9.350 6.341 2.798 1.00 95.69 90 LEU A CA 1
ATOM 722 C C . LEU A 1 90 ? -9.790 5.326 1.739 1.00 95.69 90 LEU A C 1
ATOM 724 O O . LEU A 1 90 ? -8.991 4.946 0.892 1.00 95.69 90 LEU A O 1
ATOM 728 N N . LEU A 1 91 ? -11.082 4.997 1.658 1.00 96.31 91 LEU A N 1
ATOM 729 C CA . LEU A 1 91 ? -11.616 4.116 0.611 1.00 96.31 91 LEU A CA 1
ATOM 730 C C . LEU A 1 91 ? -11.355 4.647 -0.810 1.00 96.31 91 LEU A C 1
ATOM 732 O O . LEU A 1 91 ? -11.042 3.878 -1.724 1.00 96.31 91 LEU A O 1
ATOM 736 N N . LEU A 1 92 ? -11.466 5.962 -1.026 1.00 96.62 92 LEU A N 1
ATOM 737 C CA . LEU A 1 92 ? -11.118 6.580 -2.311 1.00 96.62 92 LEU A CA 1
ATOM 738 C C . LEU A 1 92 ? -9.615 6.476 -2.603 1.00 96.62 92 LEU A C 1
ATOM 740 O O . LEU A 1 92 ? -9.229 6.228 -3.753 1.00 96.62 92 LEU A O 1
ATOM 744 N N . GLU A 1 93 ? -8.773 6.618 -1.581 1.00 97.56 93 GLU A N 1
ATOM 745 C CA . GLU A 1 93 ? -7.326 6.422 -1.692 1.00 97.56 93 GLU A CA 1
ATOM 746 C C . GLU A 1 93 ? -6.971 4.967 -1.990 1.00 97.56 93 GLU A C 1
ATOM 748 O O . GLU A 1 93 ? -6.193 4.727 -2.909 1.00 97.56 93 GLU A O 1
ATOM 753 N N . HIS A 1 94 ? -7.623 3.990 -1.357 1.00 98.00 94 HIS A N 1
ATOM 754 C CA . HIS A 1 94 ? -7.426 2.565 -1.640 1.00 98.00 94 HIS A CA 1
ATOM 755 C C . HIS A 1 94 ? -7.719 2.246 -3.110 1.00 98.00 94 HIS A C 1
ATOM 757 O O . HIS A 1 94 ? -7.004 1.484 -3.768 1.00 98.00 94 HIS A O 1
ATOM 763 N N . GLN A 1 95 ? -8.768 2.847 -3.678 1.00 97.75 95 GLN A N 1
ATOM 764 C CA . GLN A 1 95 ? -9.060 2.705 -5.104 1.00 97.75 95 GLN A CA 1
ATOM 765 C C . GLN A 1 95 ? -7.980 3.349 -5.983 1.00 97.75 95 GLN A C 1
ATOM 767 O O . GLN A 1 95 ? -7.645 2.798 -7.036 1.00 97.75 95 GLN A O 1
ATOM 772 N N . ALA A 1 96 ? -7.449 4.508 -5.585 1.00 97.94 96 ALA A N 1
ATOM 773 C CA . ALA A 1 96 ? -6.363 5.178 -6.295 1.00 97.94 96 ALA A CA 1
ATOM 774 C C . ALA A 1 96 ? -5.063 4.364 -6.243 1.00 97.94 96 ALA A C 1
ATOM 776 O O . ALA A 1 96 ? -4.444 4.169 -7.286 1.00 97.94 96 ALA A O 1
ATOM 777 N N . LEU A 1 97 ? -4.720 3.799 -5.085 1.00 98.31 97 LEU A N 1
ATOM 778 C CA . LEU A 1 97 ? -3.577 2.910 -4.882 1.00 98.31 97 LEU A CA 1
ATOM 779 C C . LEU A 1 97 ? -3.650 1.680 -5.785 1.00 98.31 97 LEU A C 1
ATOM 781 O O . LEU A 1 97 ? -2.721 1.400 -6.541 1.00 98.31 97 LEU A O 1
ATOM 785 N N . ARG A 1 98 ? -4.802 1.001 -5.806 1.00 97.31 98 ARG A N 1
ATOM 786 C CA . ARG A 1 98 ? -5.038 -0.149 -6.694 1.00 97.31 98 ARG A CA 1
ATOM 787 C C . ARG A 1 98 ? -4.933 0.218 -8.175 1.00 97.31 98 ARG A C 1
ATOM 789 O O . ARG A 1 98 ? -4.471 -0.593 -8.973 1.00 97.31 98 ARG A O 1
ATOM 796 N N . ARG A 1 99 ? -5.388 1.413 -8.574 1.00 97.56 99 ARG A N 1
ATOM 797 C CA . ARG A 1 99 ? -5.222 1.904 -9.955 1.00 97.56 99 ARG A CA 1
ATOM 798 C C . ARG A 1 99 ? -3.757 2.202 -10.270 1.00 97.56 99 ARG A C 1
ATOM 800 O O . ARG A 1 99 ? -3.302 1.788 -11.330 1.00 97.56 99 ARG A O 1
ATOM 807 N N . GLY A 1 100 ? -3.046 2.864 -9.360 1.00 97.69 100 GLY A N 1
ATOM 808 C CA . GLY A 1 100 ? -1.628 3.189 -9.507 1.00 97.69 100 GLY A CA 1
ATOM 809 C C . GLY A 1 100 ? -0.763 1.939 -9.646 1.00 97.69 100 GLY A C 1
ATOM 810 O O . GLY A 1 100 ? 0.031 1.855 -10.575 1.00 97.69 100 GLY A O 1
ATOM 811 N N . LEU A 1 101 ? -0.991 0.920 -8.809 1.00 97.38 101 LEU A N 1
ATOM 812 C CA . LEU A 1 101 ? -0.265 -0.351 -8.898 1.00 97.38 101 LEU A CA 1
ATOM 813 C C . LEU A 1 101 ? -0.505 -1.068 -10.234 1.00 97.38 101 LEU A C 1
ATOM 815 O O . LEU A 1 101 ? 0.446 -1.531 -10.857 1.00 9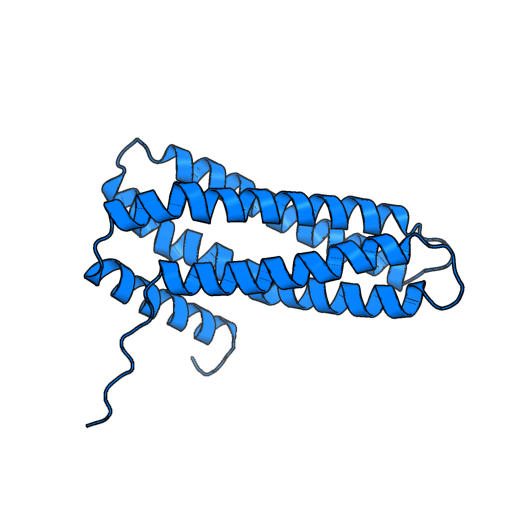7.38 101 LEU A O 1
ATOM 819 N N . ARG A 1 102 ? -1.750 -1.096 -10.731 1.00 97.06 102 ARG A N 1
ATOM 820 C CA . ARG A 1 102 ? -2.053 -1.666 -12.057 1.00 97.06 102 ARG A CA 1
ATOM 821 C C . ARG A 1 102 ? -1.390 -0.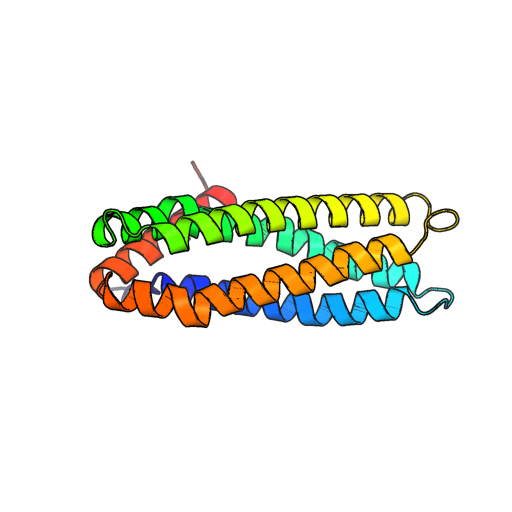899 -13.198 1.00 97.06 102 ARG A C 1
ATOM 823 O O . ARG A 1 102 ? -0.879 -1.529 -14.119 1.00 97.06 102 ARG A O 1
ATOM 830 N N . ALA A 1 103 ? -1.410 0.433 -13.153 1.00 97.00 103 ALA A N 1
ATOM 831 C CA . ALA A 1 103 ? -0.735 1.258 -14.152 1.00 97.00 103 ALA A CA 1
ATOM 832 C C . ALA A 1 103 ? 0.775 0.988 -14.140 1.00 97.00 103 ALA A C 1
ATOM 834 O O . ALA A 1 103 ? 1.369 0.755 -15.187 1.00 97.00 103 ALA A O 1
ATOM 835 N N . PHE A 1 104 ? 1.369 0.899 -12.949 1.00 97.44 104 PHE A N 1
ATOM 836 C CA . PHE A 1 104 ? 2.787 0.609 -12.809 1.00 97.44 104 PHE A CA 1
ATOM 837 C C . PHE A 1 104 ? 3.172 -0.781 -13.326 1.00 97.44 104 PHE A C 1
ATOM 839 O O . PHE A 1 104 ? 4.120 -0.906 -14.098 1.00 97.44 104 PHE A O 1
ATOM 846 N N . SER A 1 105 ? 2.399 -1.809 -12.970 1.00 96.69 105 SER A N 1
ATOM 847 C CA . SER A 1 105 ? 2.572 -3.177 -13.474 1.00 96.69 105 SER A CA 1
ATOM 848 C C . SER A 1 105 ? 2.451 -3.235 -15.010 1.00 96.69 105 SER A C 1
ATOM 850 O O . SER A 1 105 ? 3.249 -3.894 -15.679 1.00 96.69 105 SER A O 1
ATOM 852 N N . SER A 1 106 ? 1.525 -2.461 -15.594 1.00 95.94 106 SER A N 1
ATOM 853 C CA . SER A 1 106 ? 1.354 -2.337 -17.049 1.00 95.94 106 SER A CA 1
ATOM 854 C C . SER A 1 106 ? 2.578 -1.727 -17.738 1.00 95.94 106 SER A C 1
ATOM 856 O O . SER A 1 106 ? 3.128 -2.346 -18.651 1.00 95.94 106 SER A O 1
ATOM 858 N N . GLU A 1 107 ? 3.040 -0.554 -17.295 1.00 95.25 107 GLU A N 1
ATOM 859 C CA . GLU A 1 107 ? 4.208 0.111 -17.896 1.00 95.25 107 GLU A CA 1
ATOM 860 C C . GLU A 1 107 ? 5.479 -0.732 -17.746 1.00 95.25 107 GLU A C 1
ATOM 862 O O . GLU A 1 107 ? 6.285 -0.848 -18.672 1.00 95.25 107 GLU A O 1
ATOM 867 N N . LEU A 1 108 ? 5.632 -1.405 -16.604 1.00 94.62 108 LEU A N 1
ATOM 868 C CA . LEU A 1 108 ? 6.736 -2.328 -16.371 1.00 94.62 108 LEU A CA 1
ATOM 869 C C . LEU A 1 108 ? 6.709 -3.521 -17.340 1.00 94.62 108 LEU A C 1
ATOM 871 O O . LEU A 1 108 ? 7.760 -3.963 -17.814 1.00 94.62 108 LEU A O 1
ATOM 875 N N . GLY A 1 109 ? 5.517 -4.039 -17.646 1.00 94.19 109 GLY A N 1
ATOM 876 C CA . GLY A 1 109 ? 5.312 -5.094 -18.636 1.00 94.19 109 GLY A CA 1
ATOM 877 C C . GLY A 1 109 ? 5.667 -4.648 -20.055 1.00 94.19 109 GLY A C 1
ATOM 878 O O . GLY A 1 109 ? 6.348 -5.388 -20.767 1.00 94.19 109 GLY A O 1
ATOM 879 N N . ILE A 1 110 ? 5.269 -3.431 -20.442 1.00 93.12 110 ILE A N 1
ATOM 880 C CA . ILE A 1 110 ? 5.598 -2.827 -21.743 1.00 93.12 110 ILE A CA 1
ATOM 881 C C . ILE A 1 110 ? 7.117 -2.682 -21.889 1.00 93.12 110 ILE A C 1
ATOM 883 O O . ILE A 1 110 ? 7.690 -3.194 -22.853 1.00 93.12 110 ILE A O 1
ATOM 887 N N . LEU A 1 111 ? 7.781 -2.071 -20.899 1.00 90.31 111 LEU A N 1
ATOM 888 C CA . LEU A 1 111 ? 9.235 -1.894 -20.909 1.00 90.31 111 LEU A CA 1
ATOM 889 C C . LEU A 1 111 ? 9.983 -3.232 -20.905 1.00 90.31 111 LEU A C 1
ATOM 891 O O . LEU A 1 111 ? 11.010 -3.372 -21.560 1.00 90.31 111 LEU A O 1
ATOM 895 N N . GLY A 1 112 ? 9.471 -4.235 -20.189 1.00 89.81 112 GLY A N 1
ATOM 896 C CA . GLY A 1 112 ? 10.065 -5.569 -20.161 1.00 89.81 112 GLY A CA 1
ATOM 897 C C . GLY A 1 112 ? 9.919 -6.358 -21.467 1.00 89.81 112 GLY A C 1
ATOM 898 O O . GLY A 1 112 ? 10.739 -7.241 -21.716 1.00 89.81 112 GLY A O 1
ATOM 899 N N . ALA A 1 113 ? 8.893 -6.076 -22.273 1.00 90.62 113 ALA A N 1
ATOM 900 C CA . ALA A 1 113 ? 8.627 -6.770 -23.533 1.00 90.62 113 ALA A CA 1
ATOM 901 C C . ALA A 1 113 ? 9.412 -6.182 -24.716 1.00 90.62 113 ALA A C 1
ATOM 903 O O . ALA A 1 113 ? 9.866 -6.942 -25.572 1.00 90.62 113 ALA A O 1
ATOM 904 N N . ASP A 1 114 ? 9.587 -4.858 -24.752 1.00 87.25 114 ASP A N 1
ATOM 905 C CA . ASP A 1 114 ? 10.364 -4.163 -25.785 1.00 87.25 114 ASP A CA 1
ATOM 906 C C . ASP A 1 114 ? 11.209 -3.016 -25.189 1.00 87.25 114 ASP A C 1
ATOM 908 O O . ASP A 1 114 ? 10.842 -1.843 -25.305 1.00 87.25 114 ASP A O 1
ATOM 912 N N . PRO A 1 115 ? 12.354 -3.334 -24.550 1.00 82.00 115 PRO A N 1
ATOM 913 C CA . PRO A 1 115 ? 13.220 -2.335 -23.921 1.00 82.00 115 PRO A CA 1
ATOM 914 C C . PRO A 1 115 ? 13.836 -1.312 -24.886 1.00 82.00 115 PRO A C 1
ATOM 916 O O . PRO A 1 115 ? 14.314 -0.277 -24.433 1.00 82.00 115 PRO A O 1
ATOM 919 N N . GLU A 1 116 ? 13.874 -1.609 -26.189 1.00 79.44 116 GLU A N 1
ATOM 920 C CA . GLU A 1 116 ? 14.492 -0.750 -27.210 1.00 79.44 116 GLU A CA 1
ATOM 921 C C . GLU A 1 116 ? 13.525 0.342 -27.693 1.00 79.44 116 GLU A C 1
ATOM 923 O O . GLU A 1 116 ? 13.954 1.447 -28.029 1.00 79.44 116 GLU A O 1
ATOM 928 N N . SER A 1 1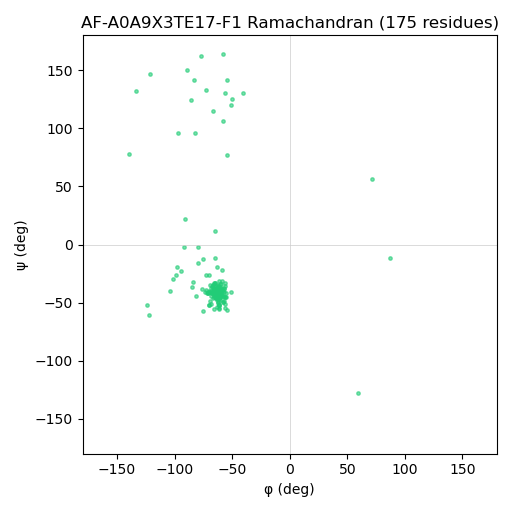17 ? 12.219 0.047 -27.725 1.00 79.88 117 SER A N 1
ATOM 929 C CA . SER A 1 117 ? 11.187 1.002 -28.159 1.00 79.88 117 SER A CA 1
ATOM 930 C C . SER A 1 117 ? 10.475 1.703 -27.000 1.00 79.88 117 SER A C 1
ATOM 932 O O . SER A 1 117 ? 9.930 2.793 -27.188 1.00 79.88 117 SER A O 1
ATOM 934 N N . ALA A 1 118 ? 10.420 1.081 -25.821 1.00 83.56 118 ALA A N 1
ATOM 935 C CA . ALA A 1 118 ? 9.722 1.627 -24.663 1.00 83.56 118 ALA A CA 1
ATOM 936 C C . ALA A 1 118 ? 10.584 2.641 -23.898 1.00 83.56 118 ALA A C 1
ATOM 938 O O . ALA A 1 118 ? 11.786 2.463 -23.712 1.00 83.56 118 ALA A O 1
ATOM 939 N N . SER A 1 119 ? 9.950 3.709 -23.410 1.00 84.75 119 SER A N 1
ATOM 940 C CA . SER A 1 119 ? 10.622 4.732 -22.611 1.00 84.75 119 SER A CA 1
ATOM 941 C C . SER A 1 119 ? 10.651 4.331 -21.132 1.00 84.75 119 SER A C 1
ATOM 943 O O . SER A 1 119 ? 9.586 4.163 -2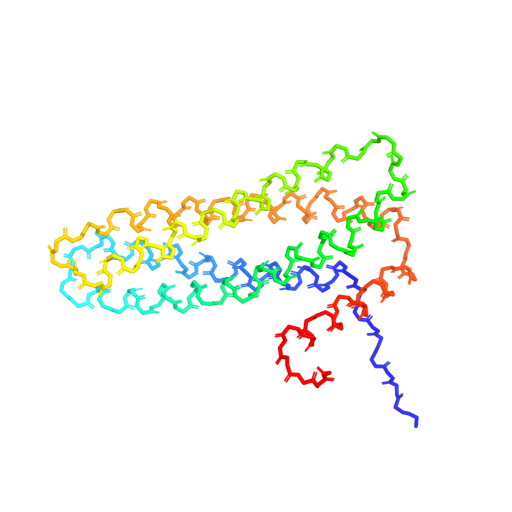0.534 1.00 84.75 119 SER A O 1
ATOM 945 N N . PRO A 1 120 ? 11.828 4.272 -20.481 1.00 89.81 120 PRO A N 1
ATOM 946 C CA . PRO A 1 120 ? 11.906 4.066 -19.035 1.00 89.81 120 PRO A CA 1
ATOM 947 C C . PRO A 1 120 ? 11.306 5.215 -18.207 1.00 89.81 120 PRO A C 1
ATOM 949 O O . PRO A 1 120 ? 11.113 5.063 -17.001 1.00 89.81 120 PRO A O 1
ATOM 952 N N . VAL A 1 121 ? 11.005 6.354 -18.845 1.00 91.44 121 VAL A N 1
ATOM 953 C CA . VAL A 1 121 ? 10.376 7.519 -18.206 1.00 91.44 121 VAL A CA 1
ATOM 954 C C . VAL A 1 121 ? 8.953 7.209 -17.750 1.00 91.44 121 VAL A C 1
ATOM 956 O O . VAL A 1 121 ? 8.613 7.563 -16.631 1.00 91.44 121 VAL A O 1
ATOM 959 N N . GLU A 1 122 ? 8.156 6.489 -18.543 1.00 92.75 122 GLU A N 1
ATOM 960 C CA . GLU A 1 122 ? 6.770 6.154 -18.170 1.00 92.75 122 GLU A CA 1
ATOM 961 C C . GLU A 1 122 ? 6.744 5.275 -16.910 1.00 92.75 122 GLU A C 1
ATOM 963 O O . GLU A 1 122 ? 6.042 5.570 -15.946 1.00 92.75 122 GLU A O 1
ATOM 968 N N . VAL A 1 123 ? 7.611 4.252 -16.858 1.00 94.75 123 VAL A N 1
ATOM 969 C CA . VAL A 1 123 ? 7.811 3.397 -15.672 1.00 94.75 123 VAL A CA 1
ATOM 970 C C . VAL A 1 123 ? 8.262 4.219 -14.464 1.00 94.75 123 VAL A C 1
ATOM 972 O O . VAL A 1 123 ? 7.796 3.984 -13.347 1.00 94.75 123 VAL A O 1
ATOM 975 N N . PHE A 1 124 ? 9.164 5.182 -14.675 1.00 95.56 124 PHE A N 1
ATOM 976 C CA . PHE A 1 124 ? 9.602 6.095 -13.626 1.00 95.56 124 PHE A CA 1
ATOM 977 C C . PHE A 1 124 ? 8.447 6.934 -13.080 1.00 95.56 124 PHE A C 1
ATOM 979 O O . PHE A 1 124 ? 8.257 6.954 -11.867 1.00 95.56 124 PHE A O 1
ATOM 986 N N . GLU A 1 125 ? 7.685 7.606 -13.942 1.00 96.06 125 GLU A N 1
ATOM 987 C CA . GLU A 1 125 ? 6.622 8.530 -13.542 1.00 96.06 125 GLU A CA 1
ATOM 988 C C . GLU A 1 125 ? 5.538 7.811 -12.738 1.00 96.06 125 GLU A C 1
ATOM 990 O O . GLU A 1 125 ? 5.294 8.159 -11.581 1.00 96.06 125 GLU A O 1
ATOM 995 N N . VAL A 1 126 ? 4.969 6.732 -13.283 1.00 97.19 126 VAL A N 1
ATOM 996 C CA . VAL A 1 126 ? 3.893 6.000 -12.596 1.00 97.19 126 VAL A CA 1
ATOM 997 C C . VAL A 1 126 ? 4.382 5.318 -11.312 1.00 97.19 126 VAL A C 1
ATOM 999 O O . VAL A 1 126 ? 3.652 5.260 -10.320 1.00 97.19 126 VAL A O 1
ATOM 1002 N N . GLY A 1 127 ? 5.626 4.822 -11.295 1.00 97.50 127 GLY A N 1
ATOM 1003 C CA . GLY A 1 127 ? 6.221 4.199 -10.114 1.00 97.50 127 GLY A CA 1
ATOM 1004 C C . GLY A 1 127 ? 6.523 5.213 -9.009 1.00 97.50 127 GLY A C 1
ATOM 1005 O O . GLY A 1 127 ? 6.295 4.941 -7.826 1.00 97.50 127 GLY A O 1
ATOM 1006 N N . TYR A 1 128 ? 7.006 6.400 -9.381 1.00 97.25 128 TYR A N 1
ATOM 1007 C CA . TYR A 1 128 ? 7.318 7.477 -8.444 1.00 97.25 128 TYR A CA 1
ATOM 1008 C C . TYR A 1 128 ? 6.043 8.078 -7.839 1.00 97.25 128 TYR A C 1
ATOM 1010 O O . TYR A 1 128 ? 5.984 8.293 -6.624 1.00 97.25 128 TYR A O 1
ATOM 1018 N N . ASP A 1 129 ? 4.999 8.258 -8.649 1.00 97.88 129 ASP A N 1
ATOM 1019 C CA . ASP A 1 129 ? 3.682 8.703 -8.188 1.00 97.88 129 ASP A CA 1
ATOM 1020 C C . ASP A 1 129 ? 3.056 7.699 -7.213 1.00 97.88 129 ASP A C 1
ATOM 1022 O O . ASP A 1 129 ? 2.573 8.090 -6.145 1.00 97.88 129 ASP A O 1
ATOM 1026 N N . LEU A 1 130 ? 3.131 6.395 -7.512 1.00 98.31 130 LEU A N 1
ATOM 1027 C CA . LEU A 1 130 ? 2.666 5.345 -6.601 1.00 98.31 130 LEU A CA 1
ATOM 1028 C C . LEU A 1 130 ? 3.419 5.372 -5.262 1.00 98.31 130 LEU A C 1
ATOM 1030 O O . LEU A 1 130 ? 2.792 5.252 -4.207 1.00 98.31 130 LEU A O 1
ATOM 1034 N N . CYS A 1 131 ? 4.743 5.576 -5.280 1.00 98.38 131 CYS A N 1
ATOM 1035 C CA . CYS A 1 131 ? 5.533 5.735 -4.055 1.00 98.38 131 CYS A CA 1
ATOM 1036 C C . CYS A 1 131 ? 5.036 6.915 -3.211 1.00 98.38 131 CYS A C 1
ATOM 1038 O O . CYS A 1 131 ? 4.928 6.798 -1.990 1.00 98.38 131 CYS A O 1
ATOM 1040 N N . GLY A 1 132 ? 4.742 8.051 -3.849 1.00 98.19 132 GLY A N 1
ATOM 1041 C CA . GLY A 1 132 ? 4.201 9.229 -3.174 1.00 98.19 132 GLY A CA 1
ATOM 1042 C C . GLY A 1 132 ? 2.828 8.968 -2.557 1.00 98.19 132 GLY A C 1
ATOM 1043 O O . GLY A 1 132 ? 2.610 9.290 -1.387 1.00 98.19 132 GLY A O 1
ATOM 1044 N N . LEU A 1 133 ? 1.932 8.334 -3.317 1.00 98.19 133 LEU A N 1
ATOM 1045 C CA . LEU A 1 133 ? 0.575 8.025 -2.873 1.00 98.19 133 LEU A CA 1
ATOM 1046 C C . LEU A 1 133 ? 0.572 7.067 -1.673 1.00 98.19 133 LEU A C 1
ATOM 1048 O O . LEU A 1 133 ? -0.073 7.367 -0.671 1.00 98.19 133 LEU A O 1
ATOM 1052 N N . LEU A 1 134 ? 1.344 5.975 -1.731 1.00 98.50 134 LEU A N 1
ATOM 1053 C CA . LEU A 1 134 ? 1.465 5.020 -0.622 1.00 98.50 134 LEU A CA 1
ATOM 1054 C C . LEU A 1 134 ? 2.022 5.677 0.641 1.00 98.50 134 LEU A C 1
ATOM 1056 O O . LEU A 1 134 ? 1.479 5.487 1.722 1.00 98.50 134 LEU A O 1
ATOM 1060 N N . ARG A 1 135 ? 3.077 6.491 0.522 1.00 98.62 135 ARG A N 1
ATOM 1061 C CA . ARG A 1 135 ? 3.654 7.186 1.684 1.00 98.62 135 ARG A CA 1
ATOM 1062 C C . ARG A 1 135 ? 2.674 8.161 2.322 1.00 98.62 135 ARG A C 1
ATOM 1064 O O . ARG A 1 135 ? 2.634 8.257 3.544 1.00 98.62 135 ARG A O 1
ATOM 1071 N N . HIS A 1 136 ? 1.922 8.905 1.510 1.00 98.25 136 HIS A N 1
ATOM 1072 C CA . HIS A 1 136 ? 0.931 9.844 2.027 1.00 98.25 136 HIS A CA 1
ATOM 1073 C C . HIS A 1 136 ? -0.208 9.121 2.749 1.00 98.25 136 HIS A C 1
ATOM 1075 O O . HIS A 1 136 ? -0.609 9.545 3.831 1.00 98.25 136 HIS A O 1
ATOM 1081 N N . HIS A 1 137 ? -0.689 8.032 2.154 1.00 98.25 137 HIS A N 1
ATOM 1082 C CA . HIS A 1 137 ? -1.745 7.199 2.705 1.00 98.25 137 HIS A CA 1
ATOM 1083 C C . HIS A 1 137 ? -1.339 6.575 4.050 1.00 98.25 137 HIS A C 1
ATOM 1085 O O . HIS A 1 137 ? -1.951 6.899 5.066 1.00 98.25 137 HIS A O 1
ATOM 1091 N N . ILE A 1 138 ? -0.207 5.861 4.087 1.00 98.44 138 ILE A N 1
ATOM 1092 C CA . ILE A 1 138 ? 0.349 5.258 5.311 1.00 98.44 138 ILE A CA 1
ATOM 1093 C C . ILE A 1 138 ? 0.540 6.312 6.407 1.00 98.44 138 ILE A C 1
ATOM 1095 O O . ILE A 1 138 ? 0.146 6.121 7.554 1.00 98.44 138 ILE A O 1
ATOM 1099 N N . ALA A 1 139 ? 1.105 7.477 6.066 1.00 98.19 139 ALA A N 1
ATOM 1100 C CA . ALA A 1 139 ? 1.308 8.538 7.049 1.00 98.19 139 ALA A CA 1
ATOM 1101 C C . ALA A 1 139 ? -0.014 9.045 7.642 1.00 98.19 139 ALA A C 1
ATOM 1103 O O . ALA A 1 139 ? -0.067 9.399 8.820 1.00 98.19 139 ALA A O 1
ATOM 1104 N N . LYS A 1 140 ? -1.083 9.108 6.845 1.00 96.81 140 LYS A N 1
ATOM 1105 C CA . LYS A 1 140 ? -2.406 9.518 7.317 1.00 96.81 140 LYS A CA 1
ATOM 1106 C C . LYS A 1 140 ? -3.002 8.478 8.257 1.00 96.81 140 LYS A C 1
ATOM 1108 O O . LYS A 1 140 ? -3.575 8.852 9.280 1.00 96.81 140 LYS A O 1
ATOM 1113 N N . GLU A 1 141 ? -2.840 7.202 7.952 1.00 97.44 141 GLU A N 1
ATOM 1114 C CA . GLU A 1 141 ? -3.317 6.132 8.819 1.00 97.44 141 GLU A CA 1
ATOM 1115 C C . GLU A 1 141 ? -2.568 6.121 10.145 1.00 97.44 141 GLU A C 1
ATOM 1117 O O . GLU A 1 141 ? -3.190 6.330 11.188 1.00 97.44 141 GLU A O 1
ATOM 1122 N N . ASP A 1 142 ? -1.238 6.046 10.101 1.00 97.75 142 ASP A N 1
ATOM 1123 C CA . ASP A 1 142 ? -0.380 5.989 11.287 1.00 97.75 142 ASP A CA 1
ATOM 1124 C C . ASP A 1 142 ? -0.582 7.190 12.222 1.00 97.75 142 ASP A C 1
ATOM 1126 O O . ASP A 1 142 ? -0.588 7.053 13.447 1.00 97.75 142 ASP A O 1
ATOM 1130 N N . THR A 1 143 ? -0.731 8.396 11.661 1.00 96.06 143 THR A N 1
ATOM 1131 C CA . THR A 1 143 ? -0.732 9.634 12.461 1.00 96.06 143 THR A CA 1
ATOM 1132 C C . THR A 1 143 ? -2.118 10.173 12.788 1.00 96.06 143 THR A C 1
ATOM 1134 O O . THR A 1 143 ? -2.243 10.966 13.723 1.00 96.06 143 THR A O 1
ATOM 1137 N N . CYS A 1 144 ? -3.156 9.772 12.049 1.00 92.31 144 CYS A N 1
ATOM 1138 C CA . CYS A 1 144 ? -4.514 10.289 12.231 1.00 92.31 144 CYS A CA 1
ATOM 1139 C C . CYS A 1 144 ? -5.533 9.175 12.490 1.00 92.31 144 CYS A C 1
ATOM 1141 O O . CYS A 1 144 ? -6.272 9.256 13.474 1.00 92.31 144 CYS A O 1
ATOM 1143 N N . LEU A 1 145 ? -5.583 8.138 11.645 1.00 94.06 145 LEU A N 1
ATOM 1144 C CA . LEU A 1 145 ? -6.572 7.067 11.798 1.00 94.06 145 LEU A CA 1
ATOM 1145 C C . LEU A 1 145 ? -6.277 6.195 13.022 1.00 94.06 145 LEU A C 1
ATOM 1147 O O . LEU A 1 145 ? -7.158 5.998 13.853 1.00 94.06 145 LEU A O 1
ATOM 1151 N N . PHE A 1 146 ? -5.057 5.684 13.169 1.00 95.44 146 PHE A N 1
ATOM 1152 C CA . PHE A 1 146 ? -4.710 4.730 14.223 1.00 95.44 146 PHE A CA 1
ATOM 1153 C C . PHE A 1 146 ? -4.880 5.313 15.637 1.00 95.44 146 PHE A C 1
ATOM 1155 O O . PHE A 1 146 ? -5.468 4.634 16.483 1.00 95.44 146 PHE A O 1
ATOM 1162 N N . PRO A 1 147 ? -4.516 6.582 15.923 1.00 93.12 147 PRO A N 1
ATOM 1163 C CA . PRO A 1 147 ? -4.856 7.217 17.198 1.00 93.12 147 PRO A CA 1
ATOM 1164 C C . PRO A 1 147 ? -6.367 7.288 17.465 1.00 93.12 147 PRO A C 1
ATOM 1166 O O . PRO A 1 147 ? -6.814 7.102 18.601 1.00 93.12 147 PRO A O 1
ATOM 1169 N N . MET A 1 148 ? -7.170 7.532 16.426 1.00 90.75 148 MET A N 1
ATOM 1170 C CA . MET A 1 148 ? -8.631 7.527 16.522 1.00 90.75 148 MET A CA 1
ATOM 1171 C C . MET A 1 148 ? -9.154 6.121 16.815 1.00 90.75 148 MET A C 1
ATOM 1173 O O . MET A 1 148 ? -9.971 5.952 17.720 1.00 90.75 148 MET A O 1
ATOM 1177 N N . VAL A 1 149 ? -8.643 5.114 16.105 1.00 93.94 149 VAL A N 1
ATOM 1178 C CA . VAL A 1 149 ? -8.959 3.700 16.320 1.00 93.94 149 VAL A CA 1
ATOM 1179 C C . VAL A 1 149 ? -8.654 3.297 17.761 1.00 93.94 149 VAL A C 1
ATOM 1181 O O . VAL A 1 149 ? -9.548 2.799 18.437 1.00 93.94 149 VAL A O 1
ATOM 1184 N N . ALA A 1 150 ? -7.453 3.585 18.267 1.00 92.94 150 ALA A N 1
ATOM 1185 C CA . ALA A 1 150 ? -7.055 3.270 19.640 1.00 92.94 150 ALA A CA 1
ATOM 1186 C C . ALA A 1 150 ? -7.943 3.952 20.695 1.00 92.94 150 ALA A C 1
ATOM 1188 O O . ALA A 1 150 ? -8.205 3.390 21.758 1.00 92.94 150 ALA A O 1
ATOM 1189 N N . SER A 1 151 ? -8.428 5.162 20.399 1.00 90.94 151 SER A N 1
ATOM 1190 C CA . SER A 1 151 ? -9.294 5.922 21.308 1.00 90.94 151 SER A CA 1
ATOM 1191 C C . SER A 1 151 ? -10.719 5.357 21.401 1.00 90.94 151 SER A C 1
ATOM 1193 O O . SER A 1 151 ? -11.374 5.542 22.425 1.00 90.94 151 SER A O 1
ATOM 1195 N N . HIS A 1 152 ? -11.204 4.671 20.359 1.00 91.12 152 HIS A N 1
ATOM 1196 C CA . HIS A 1 152 ? -12.573 4.133 20.297 1.00 91.12 152 HIS A CA 1
ATOM 1197 C C . HIS A 1 152 ? -12.630 2.617 20.527 1.00 91.12 152 HIS A C 1
ATOM 1199 O O . HIS A 1 152 ? -13.526 2.116 21.208 1.00 91.12 152 HIS A O 1
ATOM 1205 N N . LEU A 1 153 ? -11.670 1.876 19.974 1.00 87.94 153 LEU A N 1
ATOM 1206 C CA . LEU A 1 153 ? -11.549 0.430 20.093 1.00 87.94 153 LEU A CA 1
ATOM 1207 C C . LEU A 1 153 ? -10.543 0.135 21.209 1.00 87.94 153 LEU A C 1
ATOM 1209 O O . LEU A 1 153 ? -9.337 0.152 21.000 1.00 87.94 153 LEU A O 1
ATOM 1213 N N . GLY A 1 154 ? -11.031 -0.109 22.426 1.00 89.12 154 GLY A N 1
ATOM 1214 C CA . GLY A 1 154 ? -10.162 -0.487 23.545 1.00 89.12 154 GLY A CA 1
ATOM 1215 C C . GLY A 1 154 ? -9.351 -1.766 23.266 1.00 89.12 154 GLY A C 1
ATOM 1216 O O . GLY A 1 154 ? -9.697 -2.568 22.395 1.00 89.12 154 GLY A O 1
ATOM 1217 N N . SER A 1 155 ? -8.303 -2.005 24.059 1.00 91.56 155 SER A N 1
ATOM 1218 C CA . SER A 1 155 ? -7.304 -3.069 23.834 1.00 91.56 155 SER A CA 1
ATOM 1219 C C . SER A 1 155 ? -7.887 -4.468 23.602 1.00 91.56 155 SER A C 1
ATOM 1221 O O . SER A 1 155 ? -7.446 -5.182 22.707 1.00 91.56 155 SER A O 1
ATOM 1223 N N . THR A 1 156 ? -8.923 -4.868 24.346 1.00 92.88 156 THR A N 1
ATOM 1224 C CA . THR A 1 156 ? -9.575 -6.177 24.152 1.00 92.88 156 THR A CA 1
ATOM 1225 C C . THR A 1 156 ? -10.171 -6.332 22.753 1.00 92.88 156 THR A C 1
ATOM 1227 O O . THR A 1 156 ? -10.102 -7.416 22.176 1.00 92.88 156 THR A O 1
ATOM 1230 N N . ARG A 1 157 ? -10.753 -5.265 22.191 1.00 94.00 157 ARG A N 1
ATOM 1231 C CA . ARG A 1 157 ? -11.329 -5.305 20.843 1.00 94.00 157 ARG A CA 1
ATOM 1232 C C . ARG A 1 157 ? -10.233 -5.321 19.780 1.00 94.00 157 ARG A C 1
ATOM 1234 O O . ARG A 1 157 ? -10.360 -6.088 18.833 1.00 94.00 157 ARG A O 1
ATOM 1241 N N . LEU A 1 158 ? -9.165 -4.543 19.960 1.00 95.81 158 LEU A N 1
ATOM 1242 C CA . LEU A 1 158 ? -8.024 -4.523 19.037 1.00 95.81 158 LEU A CA 1
ATOM 1243 C C . LEU A 1 158 ? -7.305 -5.871 18.963 1.00 95.81 158 LEU A C 1
ATOM 1245 O O . LEU A 1 158 ? -6.979 -6.318 17.870 1.00 95.81 158 LEU A O 1
ATOM 1249 N N . LEU A 1 159 ? -7.142 -6.560 20.095 1.00 95.75 159 LEU A N 1
ATOM 1250 C CA . LEU A 1 159 ? -6.600 -7.921 20.124 1.00 95.75 159 LEU A CA 1
ATOM 1251 C C . LEU A 1 159 ? -7.485 -8.912 19.355 1.00 95.75 159 LEU A C 1
ATOM 1253 O O . LEU A 1 159 ? -6.978 -9.764 18.631 1.00 95.75 159 LEU A O 1
ATOM 1257 N N . ALA A 1 160 ? -8.811 -8.807 19.491 1.00 94.50 160 ALA A N 1
ATOM 1258 C CA . ALA A 1 160 ? -9.736 -9.669 18.756 1.00 94.50 160 ALA A CA 1
ATOM 1259 C C . ALA A 1 160 ? -9.688 -9.411 17.239 1.00 94.50 160 ALA A C 1
ATOM 1261 O O . ALA A 1 160 ? -9.677 -10.365 16.467 1.00 94.50 160 ALA A O 1
ATOM 1262 N N . ILE A 1 161 ? -9.616 -8.140 16.828 1.00 95.94 161 ILE A N 1
ATOM 1263 C CA . ILE A 1 161 ? -9.473 -7.752 15.417 1.00 95.94 161 ILE A CA 1
ATOM 1264 C C . ILE A 1 161 ? -8.132 -8.237 14.853 1.00 95.94 161 ILE A C 1
ATOM 1266 O O . ILE A 1 161 ? -8.109 -8.782 13.756 1.00 95.94 161 ILE A O 1
ATOM 1270 N N . GLY A 1 162 ? -7.031 -8.122 15.604 1.00 95.00 162 GLY A N 1
ATOM 1271 C CA . GLY A 1 162 ? -5.721 -8.620 15.165 1.00 95.00 162 GLY A CA 1
ATOM 1272 C C . GLY A 1 162 ? -5.726 -10.127 14.873 1.00 95.00 162 GLY A C 1
ATOM 1273 O O . GLY A 1 162 ? -5.157 -10.580 13.881 1.00 95.00 162 GLY A O 1
ATOM 1274 N N . VAL A 1 163 ? -6.452 -10.917 15.674 1.00 93.69 163 VAL A N 1
ATOM 1275 C CA . VAL A 1 163 ? -6.652 -12.355 15.405 1.00 93.69 163 VAL A CA 1
ATOM 1276 C C . VAL A 1 163 ? -7.434 -12.591 14.106 1.00 93.69 163 VAL A C 1
ATOM 1278 O O . VAL A 1 163 ? -7.071 -13.482 13.340 1.00 93.69 163 VAL A O 1
ATOM 1281 N N . GLU A 1 164 ? -8.483 -11.808 13.850 1.00 94.31 164 GLU A N 1
ATOM 1282 C CA . GLU A 1 164 ? -9.294 -1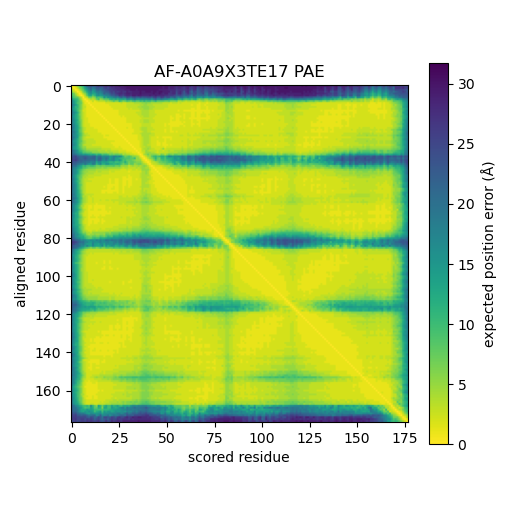1.895 12.626 1.00 94.31 164 GLU A 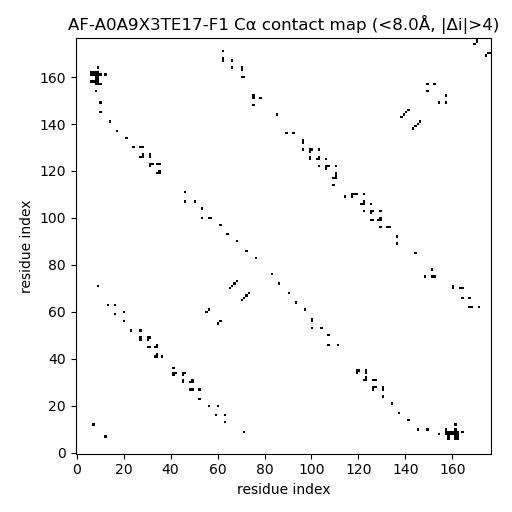CA 1
ATOM 1283 C C . GLU A 1 164 ? -8.482 -11.529 11.374 1.00 94.31 164 GLU A C 1
ATOM 1285 O O . GLU A 1 164 ? -8.480 -12.272 10.394 1.00 94.31 164 GLU A O 1
ATOM 1290 N N . MET A 1 165 ? -7.709 -10.442 11.436 1.00 94.56 165 MET A N 1
ATOM 1291 C CA . MET A 1 165 ? -6.824 -10.003 10.353 1.00 94.56 165 MET A CA 1
ATOM 1292 C C . MET A 1 165 ? -5.803 -11.081 9.980 1.00 94.56 165 MET A C 1
ATOM 1294 O O . MET A 1 165 ? -5.624 -11.398 8.804 1.00 94.56 165 MET A O 1
ATOM 1298 N N . ARG A 1 166 ? -5.169 -11.711 10.972 1.00 90.25 166 ARG A N 1
ATOM 1299 C CA . ARG A 1 166 ? -4.209 -12.798 10.725 1.00 90.25 166 ARG A CA 1
ATOM 1300 C C . ARG A 1 166 ? -4.850 -14.036 10.106 1.00 90.25 166 ARG A C 1
ATOM 1302 O O . ARG A 1 166 ? -4.210 -14.714 9.305 1.00 90.25 166 ARG A O 1
ATOM 1309 N N . ALA A 1 167 ? -6.103 -14.332 10.450 1.00 88.88 167 ALA A N 1
ATOM 1310 C CA . ALA A 1 167 ? -6.841 -15.423 9.820 1.00 88.88 167 ALA A CA 1
ATOM 1311 C C . ALA A 1 167 ? -7.123 -15.135 8.333 1.00 88.88 167 ALA A C 1
ATOM 1313 O O . ALA A 1 167 ? -6.971 -16.033 7.509 1.00 88.88 167 ALA A O 1
ATOM 1314 N N . MET A 1 168 ? -7.433 -13.884 7.971 1.00 87.56 168 MET A N 1
ATOM 1315 C CA . MET A 1 168 ? -7.617 -13.482 6.568 1.00 87.56 168 MET A CA 1
ATOM 1316 C C . MET A 1 168 ? -6.339 -13.660 5.735 1.00 87.56 168 MET A C 1
ATOM 1318 O O . MET A 1 168 ? -6.411 -14.114 4.594 1.00 87.56 168 MET A O 1
ATOM 1322 N N . ALA A 1 169 ? -5.168 -13.339 6.296 1.00 69.50 169 ALA A N 1
ATOM 1323 C CA . ALA A 1 169 ? -3.889 -13.561 5.614 1.00 69.50 169 ALA A CA 1
ATOM 1324 C C . ALA A 1 169 ? -3.657 -15.055 5.321 1.00 69.50 169 ALA A C 1
ATOM 1326 O O . ALA A 1 169 ? -3.286 -15.433 4.214 1.00 69.50 169 ALA A O 1
ATOM 1327 N N . TRP A 1 170 ? -3.976 -15.926 6.283 1.00 58.03 170 TRP A N 1
ATOM 1328 C CA . TRP A 1 170 ? -3.893 -17.378 6.107 1.00 58.03 170 TRP A CA 1
ATOM 1329 C C . TRP A 1 170 ? -4.823 -17.914 5.004 1.00 58.03 170 TRP A C 1
ATOM 1331 O O . TRP A 1 170 ? -4.429 -18.803 4.247 1.00 58.03 170 TRP A O 1
ATOM 1341 N N . GLU A 1 171 ? -6.038 -17.370 4.886 1.00 62.47 171 GLU A N 1
ATOM 1342 C CA . GLU A 1 171 ? -6.975 -17.721 3.809 1.00 62.47 171 GLU A CA 1
ATOM 1343 C C . GLU A 1 171 ? -6.481 -17.261 2.429 1.00 62.47 171 GLU A C 1
ATOM 1345 O O . GLU A 1 171 ? -6.680 -17.973 1.444 1.00 62.47 171 GLU A O 1
ATOM 1350 N N . ALA A 1 172 ? -5.806 -16.110 2.348 1.00 59.03 172 ALA A N 1
ATOM 1351 C CA . ALA A 1 172 ? -5.191 -15.631 1.111 1.00 59.03 172 ALA A CA 1
ATOM 1352 C C . ALA A 1 172 ? -3.973 -16.481 0.683 1.00 59.03 172 ALA A C 1
ATOM 1354 O O . ALA A 1 172 ? -3.801 -16.730 -0.510 1.00 59.03 172 ALA A O 1
ATOM 1355 N N . ASP A 1 173 ? -3.191 -16.988 1.645 1.00 55.50 173 ASP A N 1
ATOM 1356 C CA . ASP A 1 173 ? -1.942 -17.736 1.410 1.00 55.50 173 ASP A CA 1
ATOM 1357 C C . ASP A 1 173 ? -2.098 -19.270 1.318 1.00 55.50 173 ASP A C 1
ATOM 1359 O O . ASP A 1 173 ? -1.131 -19.993 1.055 1.00 55.50 173 ASP A O 1
ATOM 1363 N N . GLY A 1 174 ? -3.305 -19.814 1.497 1.00 43.78 174 GLY A N 1
ATOM 1364 C CA . GLY A 1 174 ? -3.620 -21.183 1.074 1.00 43.78 174 GLY A CA 1
ATOM 1365 C C . GLY A 1 174 ? -2.975 -22.313 1.888 1.00 43.78 174 GLY A C 1
ATOM 1366 O O . GLY A 1 174 ? -2.389 -23.253 1.340 1.00 43.78 174 GLY A O 1
ATOM 1367 N N . ARG A 1 175 ? -3.203 -22.328 3.201 1.00 33.50 175 ARG A N 1
ATOM 1368 C CA . ARG A 1 175 ? -3.339 -23.589 3.958 1.00 33.50 175 ARG A CA 1
ATOM 1369 C C . ARG A 1 175 ? -4.725 -23.590 4.630 1.00 33.50 175 ARG A C 1
ATOM 1371 O O . ARG A 1 175 ? -5.277 -22.537 4.878 1.00 33.50 175 ARG A O 1
ATOM 1378 N N . PRO A 1 176 ? -5.384 -24.740 4.802 1.00 35.75 176 PRO A N 1
ATOM 1379 C CA . PRO A 1 176 ? -6.534 -25.080 3.964 1.00 35.75 176 PRO A CA 1
ATOM 1380 C C . PRO A 1 176 ? -7.901 -24.597 4.467 1.00 35.75 176 PRO A C 1
ATOM 1382 O O . PRO A 1 176 ? -8.177 -24.627 5.668 1.00 35.75 176 PRO A O 1
ATOM 1385 N N . GLY A 1 177 ? -8.765 -24.344 3.478 1.00 36.62 177 GLY A N 1
ATOM 1386 C CA . GLY A 1 177 ? -10.208 -24.591 3.457 1.00 36.62 177 GLY A CA 1
ATOM 1387 C C . GLY A 1 177 ? -10.609 -25.040 2.057 1.00 36.62 177 GLY A C 1
ATOM 1388 O O . GLY A 1 177 ? -10.538 -24.188 1.150 1.00 36.62 177 GLY A O 1
#

Mean predicted aligned error: 5.96 Å

Nearest PDB structures (foldseek):
  8tn6-assembly1_C  TM=6.661E-01  e=3.341E-01  synthetic construct
  8jh6-assembly1_B  TM=5.125E-01  e=2.885E-01  synthetic construct
  7jh6-assembly4_D  TM=3.499E-01  e=1.684E-01  synthetic construct
  6x8n-assembly2_B  TM=4.435E-01  e=9.338E-01  synthetic construct
  4nqi-assembly2_D  TM=3.917E-01  e=9.806E-01  Dictyostelium discoideum

Foldseek 3Di:
DPDPDQFDFQLNVLVVLLVVLLVLLVVLLVLLVQCPPPDPPSPVVSLVSNVVSLVVCVLRVVLSVCLCVVFQLVVLCVVCPPVSVVVVVLVVLSVVLVVLSVQLVVLSVVCVVCVPPRDSVSNSVSSVVSSVSSVVSSCCCNPPVVVSSCVRQPPVRRSVSSVVSVVSSPVSVDDDD

pLDDT: mean 87.9, std 14.96, range [33.5, 98.62]

Sequence (177 aa):
MEEKSPGVDALEELTEEHQAVLSRLNTLQWTLLRLLKDQPGVVPEALNEIKAVVEFLEAELWIHLRKEEEILFPALSAYLGQEGWPIEVLLLEHQALRRGLRAFSSELGILGADPESASPVEVFEVGYDLCGLLRHHIAKEDTCLFPMVASHLGSTRLLAIGVEMRAMAWEADGRPG

Secondary structure (DSSP, 8-state):
-----PPPPHHHHHHHHHHHHHHHHHHHHHHHHHHTS--TTHHHHHHHHHHHHHHHHHHHHHHHHHHIIIIIHHHHHHHHGGG-HHHHHHHHHHHHHHHHHHHHHHHHHHHHH-TTTS-HHHHHHHHHHHHHHHHHHHHHIIIIIHHHHHHHS-HHHHHHHHHHHHHHHHHHHTS--